Protein AF-A0A1Q5SX63-F1 (afdb_monomer)

Sequence (199 aa):
MAGPVAKELDSDSLHEYCLQEFQSEQIATLLNTVSQSLVGIESKDISALSFLHSCKSGTGFQAVISDTKHGAQYLRVQQGTQTISKNIAKELKEGSLWLSTPFRSAFEKVVLESGKLEIPEPINALEYEWSKQEFFLGSPCPASPPRLMSAASGDALRKPFENVHFVGIETALEWKGYMEGAIRSGDRGTAEVIAALWY

Solvent-accessible surface area (backbone atoms only — not comparable to full-atom values): 11886 Å² total; per-residue (Å²): 116,80,55,97,58,41,60,63,37,15,62,32,22,34,29,56,47,28,44,70,77,65,69,28,70,67,58,26,52,51,49,24,54,49,31,36,73,69,40,57,41,54,21,72,64,28,7,30,36,44,52,53,48,46,24,52,24,37,77,24,63,69,28,58,75,22,57,47,93,85,18,70,57,44,75,76,59,92,86,42,71,68,49,56,63,56,51,54,60,69,72,48,61,87,88,73,75,81,74,96,72,68,93,70,86,84,90,84,92,92,90,90,87,92,90,80,78,100,62,89,81,70,98,72,86,87,85,80,71,46,65,77,34,92,88,54,74,39,56,69,37,95,77,40,42,50,44,50,69,66,71,42,63,74,54,62,73,49,58,60,57,87,96,45,70,54,61,37,24,83,45,22,80,49,30,41,57,36,72,67,2,31,53,54,14,42,58,49,39,52,52,52,52,56,57,62,75,75,111

Foldseek 3Di:
DDDPCLQVQQQAFQLVCCCVVVVDPVSSVVVQVVCCVQPVDGSRFFRSSQVQQLQVLQVHDDQDPDCDVSRPVVDADPVHPVVVVVVVVVVDDPPPDDPPPDPDDDDDDDDDDDDDDDDPDDPDDDDDDQCPDPPRVDDQADGDGGPPCVVDDVCNQADADVLRGDADLCNFSHNRSDPVSRVRRVVVSVVVNVVVVVD

Nearest PDB structures (foldseek):
  8p84-assembly1_A  TM=8.438E-01  e=1.770E-05  Thermoanaerobacterales bacterium
  6lqc-assembly1_A  TM=7.627E-01  e=5.716E-05  Erythrobacteraceae bacterium
  2c76-assembly1_B  TM=7.017E-01  e=1.845E-04  Homo sapiens
  2bxr-assembly2_B  TM=6.871E-01  e=1.413E-03  Homo sapiens
  2z5y-assembly1_A  TM=6.981E-01  e=5.489E-03  Homo sapiens

InterPro domains:
  IPR002937 Amine oxidase [PF01593] (118-194)
  IPR036188 FAD/NAD(P)-binding domain superfamily [G3DSA:3.50.50.60] (78-105)
  IPR036188 FAD/NAD(P)-binding domain superfamily [G3DSA:3.50.50.60] (142-188)
  IPR036188 FAD/NAD(P)-binding domain superfamily [SSF51905] (3-196)
  IPR050703 Flavin Monoamine Oxidase [PTHR43563] (118-197)

Mean predicted aligned error: 8.11 Å

Secondary structure (DSSP, 8-state):
---TTHHHHHHSBHHHHHHHHH--HHHHHHHHHHHHHHHSS-TTTSBHHHHHHHHHHTTSHHHHT--STTSTTS---TT-THHHHHHHHHHSPTTS---S--S----------------PPPS------GGG-TTTSSSS---PPTTHHHHS-TTTTT--BTTB---SGGG-SSSTTSHHHHHHHHHHHHHHHHHHTT-

Radius of gyration: 20.13 Å; Cα contacts (8 Å, |Δi|>4): 230; chains: 1; bounding box: 44×53×50 Å

Organism: NCBI:txid1316194

Structure (mmCIF, N/CA/C/O backbone):
data_AF-A0A1Q5SX63-F1
#
_entry.id   AF-A0A1Q5SX63-F1
#
loop_
_atom_site.group_PDB
_atom_site.id
_atom_site.type_symbol
_atom_site.label_atom_id
_atom_site.label_alt_id
_atom_site.label_comp_id
_atom_site.label_asym_id
_atom_site.label_entity_id
_atom_site.label_seq_id
_atom_site.pdbx_PDB_ins_code
_atom_site.Cartn_x
_atom_site.Cartn_y
_atom_site.Cartn_z
_atom_site.occupancy
_atom_site.B_iso_or_equiv
_atom_site.auth_seq_id
_atom_site.auth_comp_id
_atom_site.auth_asym_id
_atom_site.auth_atom_id
_atom_site.pdbx_PDB_model_num
ATOM 1 N N . MET A 1 1 ? -2.302 -15.091 -5.668 1.00 59.66 1 MET A N 1
ATOM 2 C CA . MET A 1 1 ? -0.858 -15.037 -5.986 1.00 59.66 1 MET A CA 1
ATOM 3 C C . MET A 1 1 ? -0.399 -16.385 -6.561 1.00 59.66 1 MET A C 1
ATOM 5 O O . MET A 1 1 ? 0.532 -16.978 -6.050 1.00 59.66 1 MET A O 1
ATOM 9 N N . ALA A 1 2 ? -1.084 -16.912 -7.587 1.00 65.50 2 ALA A N 1
ATOM 10 C CA . ALA A 1 2 ? -0.885 -18.293 -8.066 1.00 65.50 2 ALA A CA 1
ATOM 11 C C . ALA A 1 2 ? -1.064 -18.417 -9.594 1.00 65.50 2 ALA A C 1
ATOM 13 O O . ALA A 1 2 ? -1.639 -19.379 -10.091 1.00 65.50 2 ALA A O 1
ATOM 14 N N . GLY A 1 3 ? -0.647 -17.388 -10.339 1.00 74.00 3 GLY A N 1
ATOM 15 C CA . GLY A 1 3 ? -0.644 -17.442 -11.803 1.00 74.00 3 GLY A CA 1
ATOM 16 C C . GLY A 1 3 ? 0.490 -18.334 -12.328 1.00 74.00 3 GLY A C 1
ATOM 17 O O . GLY A 1 3 ? 1.477 -18.519 -11.614 1.00 74.00 3 GLY A O 1
ATOM 18 N N . PRO A 1 4 ? 0.389 -18.846 -13.566 1.00 81.06 4 PRO A N 1
ATOM 19 C CA . PRO A 1 4 ? 1.367 -19.781 -14.134 1.00 81.06 4 PRO A CA 1
ATOM 20 C C . PRO A 1 4 ? 2.799 -19.221 -14.172 1.00 81.06 4 PRO A C 1
ATOM 22 O O . PRO A 1 4 ? 3.745 -19.971 -13.975 1.00 81.06 4 PRO A O 1
ATOM 25 N N . VAL A 1 5 ? 2.946 -17.901 -14.325 1.00 89.25 5 VAL A N 1
ATOM 26 C CA . VAL A 1 5 ? 4.238 -17.188 -14.380 1.00 89.25 5 VAL A CA 1
ATOM 27 C C . VAL A 1 5 ? 4.594 -16.465 -13.073 1.00 89.25 5 VAL A C 1
ATOM 29 O O . VAL A 1 5 ? 5.544 -15.696 -13.015 1.00 89.25 5 VAL A O 1
ATOM 32 N N . ALA A 1 6 ? 3.832 -16.669 -11.991 1.00 90.12 6 ALA A N 1
ATOM 33 C CA . ALA A 1 6 ? 4.014 -15.883 -10.768 1.00 90.12 6 ALA A CA 1
ATOM 34 C C . ALA A 1 6 ? 5.387 -16.102 -10.113 1.00 90.12 6 ALA A C 1
ATOM 36 O O . ALA A 1 6 ? 5.961 -15.156 -9.595 1.00 90.12 6 ALA A O 1
ATOM 37 N N . LYS A 1 7 ? 5.924 -17.328 -10.142 1.00 91.69 7 LYS A N 1
ATOM 38 C CA . LYS A 1 7 ? 7.244 -17.621 -9.557 1.00 91.69 7 LYS A CA 1
ATOM 39 C C . LYS A 1 7 ? 8.390 -16.958 -10.317 1.00 91.69 7 LYS A C 1
ATOM 41 O O . LYS A 1 7 ? 9.351 -16.545 -9.689 1.00 91.69 7 LYS A O 1
ATOM 46 N N . GLU A 1 8 ? 8.267 -16.877 -11.635 1.00 92.38 8 GLU A N 1
ATOM 47 C CA . GLU A 1 8 ? 9.237 -16.228 -12.518 1.00 92.38 8 GLU A CA 1
ATOM 48 C C . GLU A 1 8 ? 9.205 -14.710 -12.323 1.00 92.38 8 GLU A C 1
ATOM 50 O O . GLU A 1 8 ? 10.213 -14.099 -12.008 1.00 92.38 8 GLU A O 1
ATOM 55 N N . LEU A 1 9 ? 8.018 -14.101 -12.350 1.00 94.75 9 LEU A N 1
ATOM 56 C CA . LEU A 1 9 ? 7.891 -12.667 -12.073 1.00 94.75 9 LEU A CA 1
ATOM 57 C C . LEU A 1 9 ? 8.337 -12.287 -10.654 1.00 94.75 9 LEU A C 1
ATOM 59 O O . LEU A 1 9 ? 8.692 -11.140 -10.409 1.00 94.75 9 LEU A O 1
ATOM 63 N N . ASP A 1 10 ? 8.261 -13.210 -9.695 1.00 96.25 10 ASP A N 1
ATOM 64 C CA . ASP A 1 10 ? 8.720 -12.953 -8.333 1.00 96.25 10 ASP A CA 1
ATOM 65 C C . ASP A 1 10 ? 10.218 -13.200 -8.154 1.00 96.25 10 ASP A C 1
ATOM 67 O O . ASP A 1 10 ? 10.780 -12.713 -7.178 1.00 96.25 10 ASP A O 1
ATOM 71 N N . SER A 1 11 ? 10.877 -13.959 -9.037 1.00 95.75 11 SER A N 1
ATOM 72 C CA . SER A 1 11 ? 12.311 -14.233 -8.893 1.00 95.75 11 SER A CA 1
ATOM 73 C C . SER A 1 11 ? 13.173 -13.012 -9.162 1.00 95.75 11 SER A C 1
ATOM 75 O O . SER A 1 11 ? 14.244 -12.902 -8.557 1.00 95.75 11 SER A O 1
ATOM 77 N N . ASP A 1 12 ? 12.673 -12.127 -10.018 1.00 96.50 12 ASP A N 1
ATOM 78 C CA . ASP A 1 12 ? 13.400 -10.999 -10.570 1.00 96.50 12 ASP A CA 1
ATOM 79 C C . ASP A 1 12 ? 12.925 -9.691 -9.938 1.00 96.50 12 ASP A C 1
ATOM 81 O O . ASP A 1 12 ? 11.749 -9.505 -9.587 1.00 96.50 12 ASP A O 1
ATOM 85 N N . SER A 1 13 ? 13.857 -8.754 -9.801 1.00 98.12 13 SER A N 1
ATOM 86 C CA . SER A 1 13 ? 13.500 -7.373 -9.501 1.00 98.12 13 SER A CA 1
ATOM 87 C C . SER A 1 13 ? 12.730 -6.744 -10.666 1.00 98.12 13 SER A C 1
ATOM 89 O O . SER A 1 13 ? 12.840 -7.165 -11.820 1.00 98.12 13 SER A O 1
ATOM 91 N N . LEU A 1 14 ? 11.968 -5.683 -10.391 1.00 97.69 14 LEU A N 1
ATOM 92 C CA . LEU A 1 14 ? 11.309 -4.904 -11.441 1.00 97.69 14 LEU A CA 1
ATOM 93 C C . LEU A 1 14 ? 12.331 -4.372 -12.455 1.00 97.69 14 LEU A C 1
ATOM 95 O O . LEU A 1 14 ? 12.040 -4.337 -13.648 1.00 97.69 14 LEU A O 1
ATOM 99 N N . HIS A 1 15 ? 13.523 -3.986 -11.994 1.00 97.75 15 HIS A N 1
ATOM 100 C CA . HIS A 1 15 ? 14.599 -3.506 -12.857 1.00 97.75 15 HIS A CA 1
ATOM 101 C C . HIS A 1 15 ? 15.083 -4.588 -13.834 1.00 97.75 15 HIS A C 1
ATOM 103 O O . HIS A 1 15 ? 15.096 -4.359 -15.042 1.00 97.75 15 HIS A O 1
ATOM 109 N N . GLU A 1 16 ? 15.420 -5.778 -13.329 1.00 97.62 16 GLU A N 1
ATOM 110 C CA . GLU A 1 16 ? 15.871 -6.909 -14.156 1.00 97.62 16 GLU A CA 1
ATOM 111 C C . GLU A 1 16 ? 14.794 -7.336 -15.151 1.00 97.62 16 GLU A C 1
ATOM 113 O O . GLU A 1 16 ? 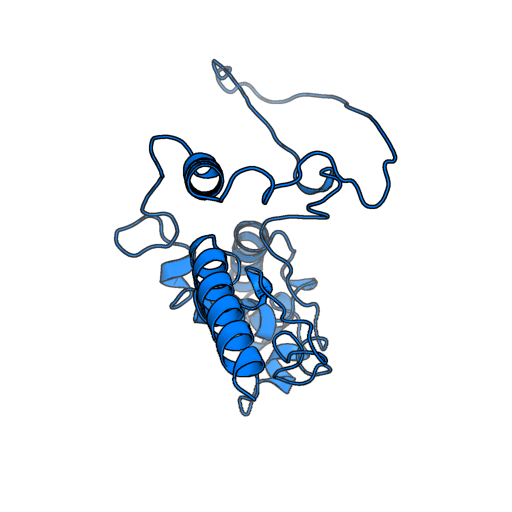15.089 -7.498 -16.334 1.00 97.62 16 GLU A O 1
ATOM 118 N N . TYR A 1 17 ? 13.539 -7.416 -14.700 1.00 96.69 17 TYR A N 1
ATOM 119 C CA . TYR A 1 17 ? 12.402 -7.701 -15.571 1.00 96.69 17 TYR A CA 1
ATOM 120 C C . TYR A 1 17 ? 12.321 -6.711 -16.741 1.00 96.69 17 TYR A C 1
ATOM 122 O O . TYR A 1 17 ? 12.118 -7.115 -17.884 1.00 96.69 17 TYR A O 1
ATOM 130 N N . CYS A 1 18 ? 12.538 -5.414 -16.493 1.00 97.12 18 CYS A N 1
ATOM 131 C CA . CYS A 1 18 ? 12.500 -4.413 -17.559 1.00 97.12 18 CYS A CA 1
ATOM 132 C C . CYS A 1 18 ? 13.598 -4.616 -18.606 1.00 97.12 18 CYS A C 1
ATOM 134 O O . CYS A 1 18 ? 13.348 -4.456 -19.803 1.00 97.12 18 CYS A O 1
ATOM 136 N N . LEU A 1 19 ? 14.810 -4.952 -18.163 1.00 97.44 19 LEU A N 1
ATOM 137 C CA . LEU A 1 19 ? 15.942 -5.183 -19.057 1.00 97.44 19 LEU A CA 1
ATOM 138 C C . LEU A 1 19 ? 15.780 -6.476 -19.861 1.00 97.44 19 LEU A C 1
ATOM 140 O O . LEU A 1 19 ? 16.159 -6.512 -21.029 1.00 97.44 19 LEU A O 1
ATOM 144 N N . GLN A 1 20 ? 15.203 -7.519 -19.267 1.00 95.50 20 GLN A N 1
ATOM 145 C CA . GLN A 1 20 ? 14.987 -8.794 -19.947 1.00 95.50 20 GLN A CA 1
ATOM 146 C C . GLN A 1 20 ? 13.834 -8.723 -20.955 1.00 95.50 20 GLN A C 1
ATOM 148 O O . GLN A 1 20 ? 14.010 -9.110 -22.109 1.00 95.50 20 GLN A O 1
ATOM 153 N N . GLU A 1 21 ? 12.681 -8.196 -20.536 1.00 95.44 21 GLU A N 1
ATOM 154 C CA . GLU A 1 21 ? 11.455 -8.208 -21.342 1.00 95.44 21 GLU A CA 1
ATOM 155 C C . GLU A 1 21 ? 11.452 -7.103 -22.403 1.00 95.44 21 GLU A C 1
ATOM 157 O O . GLU A 1 21 ? 11.108 -7.335 -23.560 1.00 95.44 21 GLU A O 1
ATOM 162 N N . PHE A 1 22 ? 11.853 -5.886 -22.025 1.00 95.56 22 PHE A N 1
ATOM 163 C CA . PHE A 1 22 ? 11.784 -4.731 -22.923 1.00 95.56 22 PHE A CA 1
ATOM 164 C C . PHE A 1 22 ? 13.125 -4.357 -23.550 1.00 95.56 22 PHE A C 1
ATOM 166 O O . PHE A 1 22 ? 13.147 -3.511 -24.445 1.00 95.56 22 PHE A O 1
ATOM 173 N N . GLN A 1 23 ? 14.234 -4.941 -23.077 1.00 96.56 23 GLN A N 1
ATOM 174 C CA . GLN A 1 23 ? 15.584 -4.677 -23.590 1.00 96.56 23 GLN A CA 1
ATOM 175 C C . GLN A 1 23 ? 15.917 -3.173 -23.636 1.00 96.56 23 GLN A C 1
ATOM 177 O O . GLN A 1 23 ? 16.574 -2.693 -24.561 1.00 96.56 23 GLN A O 1
ATOM 182 N N . SER A 1 24 ? 15.435 -2.405 -22.646 1.00 95.44 24 SER A N 1
ATOM 183 C CA . SER A 1 24 ? 15.533 -0.941 -22.629 1.00 95.44 24 SER A CA 1
ATOM 184 C C . SER A 1 24 ? 15.844 -0.377 -21.242 1.00 95.44 24 SER A C 1
ATOM 186 O O . SER A 1 24 ? 15.034 -0.438 -20.315 1.00 95.44 24 SER A O 1
ATOM 188 N N . GLU A 1 25 ? 16.990 0.297 -21.151 1.00 95.62 25 GLU A N 1
ATOM 189 C CA . GLU A 1 25 ? 17.412 1.080 -19.981 1.00 95.62 25 GLU A CA 1
ATOM 190 C C . GLU A 1 25 ? 16.479 2.266 -19.695 1.00 95.62 25 GLU A C 1
ATOM 192 O O . GLU A 1 25 ? 16.266 2.655 -18.545 1.00 95.62 25 GLU A O 1
ATOM 197 N N . GLN A 1 26 ? 15.881 2.848 -20.739 1.00 96.44 26 GLN A N 1
ATOM 198 C CA . GLN A 1 26 ? 14.935 3.954 -20.592 1.00 96.44 26 GLN A CA 1
ATOM 199 C C . GLN A 1 26 ? 13.660 3.492 -19.883 1.00 96.44 26 GLN A C 1
ATOM 201 O O . GLN A 1 26 ? 13.158 4.200 -19.010 1.00 96.44 26 GLN A O 1
ATOM 206 N N . ILE A 1 27 ? 13.160 2.297 -20.217 1.00 95.44 27 ILE A N 1
ATOM 207 C CA . ILE A 1 27 ? 11.994 1.711 -19.545 1.00 95.44 27 ILE A CA 1
ATOM 208 C C . ILE A 1 27 ? 12.333 1.361 -18.095 1.00 95.44 27 ILE A C 1
ATOM 210 O O . ILE A 1 27 ? 11.557 1.697 -17.201 1.00 95.44 27 ILE A O 1
ATOM 214 N N . ALA A 1 28 ? 13.506 0.771 -17.846 1.00 96.94 28 ALA A N 1
ATOM 215 C CA . ALA A 1 28 ? 13.962 0.473 -16.490 1.00 96.94 28 ALA A CA 1
ATOM 216 C C . ALA A 1 28 ? 14.084 1.748 -15.631 1.00 96.94 28 ALA A C 1
ATOM 218 O O . ALA A 1 28 ? 13.627 1.782 -14.488 1.00 96.94 28 ALA A O 1
ATOM 219 N N . THR A 1 29 ? 14.616 2.833 -16.203 1.00 96.44 29 THR A N 1
ATOM 220 C CA . THR A 1 29 ? 14.717 4.142 -15.538 1.00 96.44 29 THR A CA 1
ATOM 221 C C . THR A 1 29 ? 13.340 4.740 -15.251 1.00 96.44 29 THR A C 1
ATOM 223 O O . THR A 1 29 ? 13.085 5.199 -14.138 1.00 96.44 29 THR A O 1
ATOM 226 N N . LEU A 1 30 ? 12.427 4.701 -16.226 1.00 96.06 30 LEU A N 1
ATOM 227 C CA . LEU A 1 30 ? 11.062 5.200 -16.061 1.00 96.06 30 LEU A CA 1
ATOM 228 C C . LEU A 1 30 ? 10.325 4.444 -14.949 1.00 96.06 30 LEU A C 1
ATOM 230 O O . LEU A 1 30 ? 9.745 5.061 -14.055 1.00 96.06 30 LEU A O 1
ATOM 234 N N . LEU A 1 31 ? 10.365 3.110 -14.977 1.00 96.06 31 LEU A N 1
ATOM 235 C CA . LEU A 1 31 ? 9.704 2.291 -13.964 1.00 96.06 31 LEU A CA 1
ATOM 236 C C . LEU A 1 31 ? 10.378 2.389 -12.596 1.00 96.06 31 LEU A C 1
ATOM 238 O O . LEU A 1 31 ? 9.689 2.266 -11.586 1.00 96.06 31 LEU A O 1
ATOM 242 N N . ASN A 1 32 ? 11.670 2.716 -12.530 1.00 97.06 32 ASN A N 1
ATOM 243 C CA . ASN A 1 32 ? 12.313 3.084 -11.275 1.00 97.06 32 ASN A CA 1
ATOM 244 C C . ASN A 1 32 ? 11.688 4.338 -10.652 1.00 97.06 32 ASN A C 1
ATOM 246 O O . ASN A 1 32 ? 11.326 4.317 -9.477 1.00 97.06 32 ASN A O 1
ATOM 250 N N . THR A 1 33 ? 11.495 5.403 -11.437 1.00 94.75 33 THR A N 1
ATOM 251 C CA . THR A 1 33 ? 10.825 6.624 -10.961 1.00 94.75 33 THR A CA 1
ATOM 252 C C . THR A 1 33 ? 9.392 6.339 -10.518 1.00 94.75 33 THR A C 1
ATOM 254 O O . THR A 1 33 ? 8.968 6.793 -9.455 1.00 94.75 33 THR A O 1
ATOM 257 N N . VAL A 1 34 ? 8.651 5.547 -11.296 1.00 94.00 34 VAL A N 1
ATOM 258 C CA . VAL A 1 34 ? 7.275 5.177 -10.945 1.00 94.00 34 VAL A CA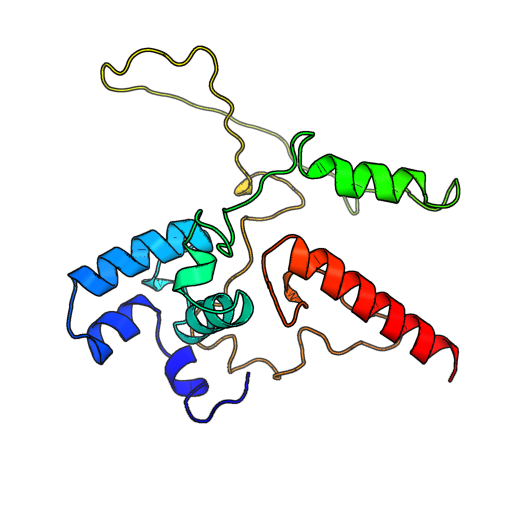 1
ATOM 259 C C . VAL A 1 34 ? 7.237 4.326 -9.672 1.00 94.00 34 VAL A C 1
ATOM 261 O O . VAL A 1 34 ? 6.396 4.571 -8.814 1.00 94.00 34 VAL A O 1
ATOM 264 N N . SER A 1 35 ? 8.159 3.377 -9.500 1.00 95.12 35 SER A N 1
ATOM 265 C CA . SER A 1 35 ? 8.265 2.560 -8.285 1.00 95.12 35 SER A CA 1
ATOM 266 C C . SER A 1 35 ? 8.539 3.417 -7.049 1.00 95.12 35 SER A C 1
ATOM 268 O O . SER A 1 35 ? 7.801 3.342 -6.067 1.00 95.12 35 SER A O 1
ATOM 270 N N . GLN A 1 36 ? 9.526 4.313 -7.112 1.00 92.75 36 GLN A N 1
ATOM 271 C CA . GLN A 1 36 ? 9.816 5.226 -6.003 1.00 92.75 36 GLN A CA 1
ATOM 272 C C . GLN A 1 36 ? 8.605 6.110 -5.672 1.00 92.75 36 GLN A C 1
ATOM 274 O O . GLN A 1 36 ? 8.288 6.304 -4.502 1.00 92.75 36 GLN A O 1
ATOM 279 N N . SER A 1 3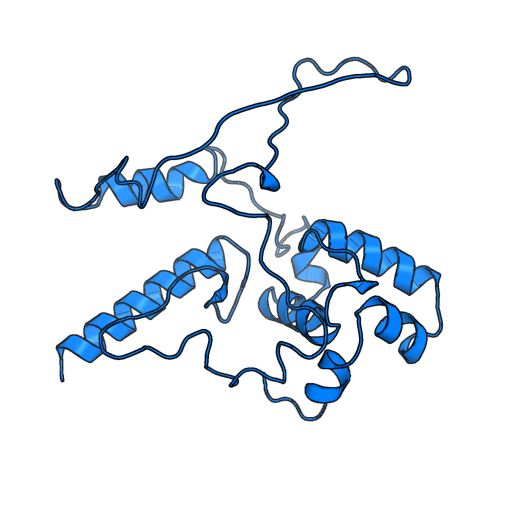7 ? 7.875 6.584 -6.687 1.00 89.38 37 SER A N 1
ATOM 280 C CA . SER A 1 37 ? 6.685 7.412 -6.479 1.00 89.38 37 SER A CA 1
ATOM 281 C C . SER A 1 37 ? 5.477 6.643 -5.931 1.00 89.38 37 SER A C 1
ATOM 283 O O . SER A 1 37 ? 4.722 7.208 -5.144 1.00 89.38 37 SER A O 1
ATOM 285 N N . LEU A 1 38 ? 5.238 5.407 -6.377 1.00 90.25 38 LEU A N 1
ATOM 286 C CA . LEU A 1 38 ? 4.040 4.640 -6.012 1.00 90.25 38 LEU A CA 1
ATOM 287 C C . LEU A 1 38 ? 4.207 3.859 -4.711 1.00 90.25 38 LEU A C 1
ATOM 289 O O . LEU A 1 38 ? 3.249 3.729 -3.954 1.00 90.25 38 LEU A O 1
ATOM 293 N N . VAL A 1 39 ? 5.393 3.295 -4.478 1.00 90.12 39 VAL A N 1
ATOM 294 C CA . VAL A 1 39 ? 5.647 2.355 -3.375 1.00 90.12 39 VAL A CA 1
ATOM 295 C C . VAL A 1 39 ? 6.856 2.730 -2.523 1.00 90.12 39 VAL A C 1
ATOM 297 O O . VAL A 1 39 ? 7.117 2.057 -1.534 1.00 90.12 39 VAL A O 1
ATOM 300 N N . GLY A 1 40 ? 7.577 3.806 -2.854 1.00 90.56 40 GLY A N 1
ATOM 301 C CA . GLY A 1 40 ? 8.693 4.299 -2.038 1.00 90.56 40 GLY A CA 1
ATOM 302 C C . GLY A 1 40 ? 9.971 3.459 -2.124 1.00 90.56 40 GLY A C 1
ATOM 303 O O . GLY A 1 40 ? 10.864 3.639 -1.302 1.00 90.56 40 GLY A O 1
ATOM 304 N N . ILE A 1 41 ? 10.068 2.536 -3.089 1.00 93.12 41 ILE A N 1
ATOM 305 C CA . ILE A 1 41 ? 11.172 1.570 -3.211 1.00 93.12 41 ILE A CA 1
ATOM 306 C C . ILE A 1 41 ? 11.778 1.638 -4.616 1.00 93.12 41 ILE A C 1
ATOM 308 O O . ILE A 1 41 ? 11.064 1.826 -5.606 1.00 93.12 41 ILE A O 1
ATOM 312 N N . GLU A 1 42 ? 13.100 1.485 -4.713 1.00 96.25 42 GLU A N 1
ATOM 313 C CA . GLU A 1 42 ? 13.811 1.413 -5.991 1.00 96.25 42 GLU A CA 1
ATOM 314 C C . GLU A 1 42 ? 13.440 0.140 -6.767 1.00 96.25 42 GLU A C 1
ATOM 316 O O . GLU A 1 42 ? 13.248 -0.930 -6.196 1.00 96.25 42 GLU A O 1
ATOM 321 N N . SER A 1 43 ? 13.384 0.230 -8.097 1.00 97.19 43 SER A N 1
ATOM 322 C CA . SER A 1 43 ? 12.997 -0.898 -8.965 1.00 97.19 43 SER A CA 1
ATOM 323 C C . SER A 1 43 ? 13.879 -2.144 -8.815 1.00 97.19 43 SER A C 1
ATOM 325 O O . SER A 1 43 ? 13.418 -3.248 -9.086 1.00 97.19 43 SER A O 1
ATOM 327 N N . LYS A 1 44 ? 15.132 -1.989 -8.376 1.00 97.56 44 LYS A N 1
ATOM 328 C CA . LYS A 1 44 ? 16.059 -3.105 -8.125 1.00 97.56 44 LYS A CA 1
ATOM 329 C C . LYS A 1 44 ? 15.748 -3.873 -6.829 1.00 97.56 44 LYS A C 1
ATOM 331 O O . LYS A 1 44 ? 16.154 -5.020 -6.696 1.00 97.56 44 LYS A O 1
ATOM 336 N N . ASP A 1 45 ? 15.017 -3.254 -5.899 1.00 96.81 45 ASP A N 1
ATOM 337 C CA . ASP A 1 45 ? 14.752 -3.792 -4.556 1.00 96.81 45 ASP A CA 1
ATOM 338 C C . ASP A 1 45 ? 13.317 -4.330 -4.397 1.00 96.81 45 ASP A C 1
ATOM 340 O O . ASP A 1 45 ? 12.965 -4.897 -3.362 1.00 96.81 45 ASP A O 1
ATOM 344 N N . ILE A 1 46 ? 12.477 -4.188 -5.427 1.00 96.44 46 ILE A N 1
ATOM 345 C CA . ILE A 1 46 ? 11.102 -4.695 -5.464 1.00 96.44 46 ILE A CA 1
ATOM 346 C C . ILE A 1 46 ? 10.955 -5.815 -6.494 1.00 96.44 46 ILE A C 1
ATOM 348 O O . ILE A 1 46 ? 11.454 -5.716 -7.610 1.00 96.44 46 ILE A O 1
ATOM 352 N N . SER A 1 47 ? 10.213 -6.861 -6.131 1.00 97.19 47 SER A N 1
ATOM 353 C CA . SER A 1 47 ? 9.785 -7.936 -7.035 1.00 97.19 47 SER A CA 1
ATOM 354 C C . SER A 1 47 ? 8.934 -7.402 -8.197 1.00 97.19 47 SER A C 1
ATOM 356 O O . SER A 1 47 ? 7.997 -6.620 -7.975 1.00 97.19 47 SER A O 1
ATOM 358 N N . ALA A 1 48 ? 9.183 -7.867 -9.428 1.00 96.81 48 ALA A N 1
ATOM 359 C CA . ALA A 1 48 ? 8.334 -7.516 -10.570 1.00 96.81 48 ALA A CA 1
ATOM 360 C C . ALA A 1 48 ? 6.883 -7.987 -10.350 1.00 96.81 48 ALA A C 1
ATOM 362 O O . ALA A 1 48 ? 5.934 -7.239 -10.612 1.00 96.81 48 ALA A O 1
ATOM 363 N N . LEU A 1 49 ? 6.692 -9.175 -9.759 1.00 95.25 49 LEU A N 1
ATOM 364 C CA . LEU A 1 49 ? 5.373 -9.658 -9.348 1.00 95.25 49 LEU A CA 1
ATOM 365 C C . LEU A 1 49 ? 4.713 -8.709 -8.344 1.00 95.25 49 LEU A C 1
ATOM 367 O O . LEU A 1 49 ? 3.525 -8.415 -8.493 1.00 95.25 49 LEU A O 1
ATOM 371 N N . SER A 1 50 ? 5.450 -8.233 -7.336 1.00 94.12 50 SER A N 1
ATOM 372 C CA . SER A 1 50 ? 4.912 -7.308 -6.329 1.00 94.12 50 SER A CA 1
ATOM 373 C C . SER A 1 50 ? 4.405 -6.025 -6.979 1.00 94.12 50 SER A C 1
ATOM 375 O O . SER A 1 50 ? 3.275 -5.610 -6.719 1.00 94.12 50 SER A O 1
ATOM 377 N N . PHE A 1 51 ? 5.198 -5.430 -7.871 1.00 95.38 51 PHE A N 1
ATOM 378 C CA . PHE A 1 51 ? 4.818 -4.208 -8.578 1.00 95.38 51 PHE A CA 1
ATOM 379 C C . PHE A 1 51 ? 3.583 -4.407 -9.473 1.00 95.38 51 PHE A C 1
ATOM 381 O O . PHE A 1 51 ? 2.610 -3.648 -9.394 1.00 95.38 51 PHE A O 1
ATOM 388 N N . LEU A 1 52 ? 3.576 -5.469 -10.285 1.00 94.38 52 LEU A N 1
ATOM 389 C CA . LEU A 1 52 ? 2.455 -5.800 -11.171 1.00 94.38 52 LEU A CA 1
ATOM 390 C C . LEU A 1 52 ? 1.182 -6.128 -10.385 1.00 94.38 52 LEU A C 1
ATOM 392 O O . LEU A 1 52 ? 0.079 -5.754 -10.792 1.00 94.38 52 LEU A O 1
ATOM 396 N N . HIS A 1 53 ? 1.318 -6.803 -9.242 1.00 92.06 53 HIS A N 1
ATOM 397 C CA . HIS A 1 53 ? 0.197 -7.097 -8.361 1.00 92.06 53 HIS A CA 1
ATOM 398 C C . HIS A 1 53 ? -0.412 -5.819 -7.778 1.00 92.06 53 HIS A C 1
ATOM 400 O O . HIS A 1 53 ? -1.638 -5.684 -7.802 1.00 92.06 53 HIS A O 1
ATOM 406 N N . SER A 1 54 ? 0.415 -4.868 -7.334 1.00 91.19 54 SER A N 1
ATOM 407 C CA . SER A 1 54 ? -0.051 -3.557 -6.868 1.00 91.19 54 SER A CA 1
ATOM 408 C C . SER A 1 54 ? -0.828 -2.826 -7.963 1.00 91.19 54 SER A C 1
ATOM 410 O O . SER A 1 54 ? -1.979 -2.446 -7.739 1.00 91.19 54 SER A O 1
ATOM 412 N N . CYS A 1 55 ? -0.274 -2.750 -9.179 1.00 94.19 55 CYS A N 1
ATOM 413 C CA . CYS A 1 55 ? -0.946 -2.136 -10.327 1.00 94.19 55 CYS A CA 1
ATOM 414 C C . CYS A 1 55 ? -2.291 -2.805 -10.622 1.00 94.19 55 CYS A C 1
ATOM 416 O O . CYS A 1 55 ? -3.308 -2.129 -10.750 1.00 94.19 55 CYS A O 1
ATOM 418 N N . LYS A 1 56 ? -2.321 -4.142 -10.683 1.00 93.75 56 LYS A N 1
ATOM 419 C CA . LYS A 1 56 ? -3.552 -4.904 -10.922 1.00 93.75 56 LYS A CA 1
ATOM 420 C C . LYS A 1 56 ? -4.602 -4.647 -9.840 1.00 93.75 56 LYS A C 1
ATOM 422 O O . LYS A 1 56 ? -5.777 -4.515 -10.166 1.00 93.75 56 LYS A O 1
ATOM 427 N N . SER A 1 57 ? -4.193 -4.578 -8.573 1.00 92.06 57 SER A N 1
ATOM 428 C CA . SER A 1 57 ? -5.115 -4.333 -7.459 1.00 92.06 57 SER A CA 1
ATOM 429 C C . SER A 1 57 ? -5.751 -2.941 -7.527 1.00 92.06 57 SER A C 1
ATOM 431 O O . SER A 1 57 ? -6.915 -2.791 -7.172 1.00 92.06 57 SER A O 1
ATOM 433 N N . GLY A 1 58 ? -5.025 -1.945 -8.043 1.00 90.50 58 GLY A N 1
ATOM 434 C CA . GLY A 1 58 ? -5.523 -0.594 -8.305 1.00 90.50 58 GLY A CA 1
ATOM 435 C C . GLY A 1 58 ? -6.154 -0.428 -9.688 1.00 90.50 58 GLY A C 1
ATOM 436 O O . GLY A 1 58 ? -6.103 0.654 -10.260 1.00 90.50 58 GLY A O 1
ATOM 437 N N . THR A 1 59 ? -6.731 -1.496 -10.250 1.00 94.00 59 THR A N 1
ATOM 438 C CA . THR A 1 59 ? -7.430 -1.521 -11.555 1.00 94.00 59 THR A CA 1
ATOM 439 C C . THR A 1 59 ? -6.554 -1.297 -12.796 1.00 94.00 59 THR A C 1
ATOM 441 O O . THR A 1 59 ? -7.065 -1.146 -13.904 1.00 94.00 59 THR A O 1
ATOM 444 N N . GLY A 1 60 ? -5.231 -1.371 -12.646 1.00 94.50 60 GLY A N 1
ATOM 445 C CA . GLY A 1 60 ? -4.257 -1.338 -13.735 1.00 94.50 60 GLY A CA 1
ATOM 446 C C . GLY A 1 60 ? -3.249 -0.198 -13.609 1.00 94.50 60 GLY A C 1
ATOM 447 O O . GLY A 1 60 ? -3.471 0.784 -12.907 1.00 94.50 60 GLY A O 1
ATOM 448 N N . PHE A 1 61 ? -2.134 -0.324 -14.335 1.00 94.50 61 PHE A N 1
ATOM 449 C CA . PHE A 1 61 ? -1.022 0.633 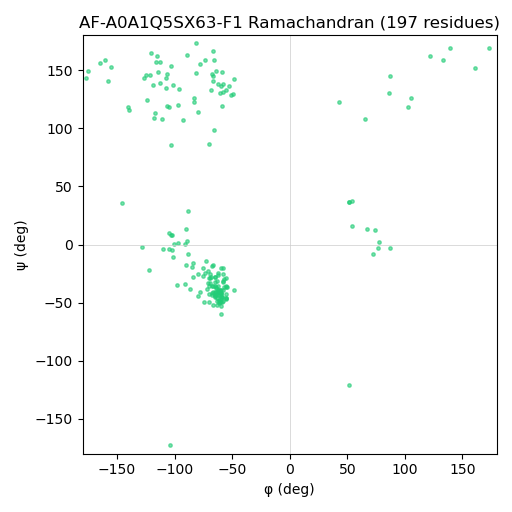-14.296 1.00 94.50 61 PHE A CA 1
ATOM 450 C C . PHE A 1 61 ? -1.464 2.072 -14.599 1.00 94.50 61 PHE A C 1
ATOM 452 O O . PHE A 1 61 ? -1.146 2.988 -13.853 1.00 94.50 61 PHE A O 1
ATOM 459 N N . GLN A 1 62 ? -2.261 2.266 -15.653 1.00 93.94 62 GLN A N 1
ATOM 460 C CA . GLN A 1 62 ? -2.745 3.592 -16.039 1.00 93.94 62 GLN A CA 1
ATOM 461 C C . GLN A 1 62 ? -3.621 4.234 -14.955 1.00 93.94 62 GLN A C 1
ATOM 463 O O . GLN A 1 62 ? -3.512 5.431 -14.715 1.00 93.94 62 GLN A O 1
ATOM 468 N N . ALA A 1 63 ? -4.474 3.451 -14.292 1.00 93.69 63 ALA A N 1
ATOM 469 C CA . ALA A 1 63 ? -5.351 3.965 -13.249 1.00 93.69 63 ALA A CA 1
ATOM 470 C C . ALA A 1 63 ? -4.556 4.407 -12.011 1.00 93.69 63 ALA A C 1
ATOM 472 O O . ALA A 1 63 ? -4.828 5.477 -11.464 1.00 93.69 63 ALA A O 1
ATOM 473 N N . VAL A 1 64 ? -3.541 3.632 -11.602 1.00 93.44 64 VAL A N 1
ATOM 474 C CA . VAL A 1 64 ? -2.742 3.945 -10.404 1.00 93.44 64 VAL A CA 1
ATOM 475 C C . VAL A 1 64 ? -1.826 5.160 -10.566 1.00 93.44 64 VAL A C 1
ATOM 477 O O . VAL A 1 64 ? -1.495 5.770 -9.553 1.00 93.44 64 VAL A O 1
ATOM 480 N N . ILE A 1 65 ? -1.457 5.543 -11.795 1.00 93.38 65 ILE A N 1
ATOM 481 C CA . ILE A 1 65 ? -0.611 6.724 -12.073 1.00 93.38 65 ILE A CA 1
ATOM 482 C C . ILE A 1 65 ? -1.385 7.967 -12.544 1.00 93.38 65 ILE A C 1
ATOM 484 O O . ILE A 1 65 ? -0.758 8.966 -12.893 1.00 93.38 65 ILE A O 1
ATOM 488 N N . SER A 1 66 ? -2.717 7.899 -12.654 1.00 94.19 66 SER A N 1
ATOM 489 C CA . SER A 1 66 ? -3.514 8.983 -13.238 1.00 94.19 66 SER A CA 1
ATOM 490 C C . SER A 1 66 ? -4.218 9.857 -12.197 1.00 94.19 66 SER A C 1
ATOM 492 O O . SER A 1 66 ? -4.877 9.376 -11.274 1.00 94.19 66 SER A O 1
ATOM 494 N N . ASP A 1 67 ? -4.179 11.167 -12.434 1.00 93.75 67 ASP A N 1
ATOM 495 C CA . ASP A 1 67 ? -4.970 12.198 -11.757 1.00 93.75 67 ASP A CA 1
ATOM 496 C C . ASP A 1 67 ? -6.234 12.606 -12.533 1.00 93.75 67 ASP A C 1
ATOM 498 O O . ASP A 1 67 ? -7.002 13.463 -12.095 1.00 93.75 67 ASP A O 1
ATOM 502 N N . THR A 1 68 ? -6.485 11.979 -13.681 1.00 94.50 68 THR A N 1
ATOM 503 C CA . THR A 1 68 ? -7.684 12.227 -14.485 1.00 94.50 68 THR A CA 1
ATOM 504 C C . THR A 1 68 ? -8.880 11.449 -13.946 1.00 94.50 68 THR A C 1
ATOM 506 O O . THR A 1 68 ? -8.755 10.628 -13.040 1.00 94.50 68 THR A O 1
ATOM 509 N N . LYS A 1 69 ? -10.073 11.684 -14.504 1.00 92.62 69 LYS A N 1
ATOM 510 C CA . LYS A 1 69 ? -11.294 10.971 -14.109 1.00 92.62 69 LYS A CA 1
ATOM 511 C C . LYS A 1 69 ? -11.064 9.450 -14.118 1.00 92.62 69 LYS A C 1
ATOM 513 O O . LYS A 1 69 ? -10.634 8.908 -15.129 1.00 92.62 69 LYS A O 1
ATOM 518 N N . HIS A 1 70 ? -11.419 8.787 -13.014 1.00 88.12 70 HIS A N 1
ATOM 519 C CA . HIS A 1 70 ? -11.193 7.352 -12.736 1.00 88.12 70 HIS A CA 1
ATOM 520 C C . HIS A 1 70 ? -9.760 6.962 -12.340 1.00 88.12 70 HIS A C 1
ATOM 522 O O . HIS A 1 70 ? -9.524 5.804 -12.004 1.00 88.12 70 HIS A O 1
ATOM 528 N N . GLY A 1 71 ? -8.830 7.911 -12.331 1.00 93.69 71 GLY A N 1
ATOM 529 C CA . GLY A 1 71 ? -7.489 7.728 -11.805 1.00 93.69 71 GLY A CA 1
ATOM 530 C C . GLY A 1 71 ? -7.438 7.789 -10.278 1.00 93.69 71 GLY A C 1
ATOM 531 O O . GLY A 1 71 ? -8.282 8.408 -9.621 1.00 93.69 71 GLY A O 1
ATOM 532 N N . ALA A 1 72 ? -6.423 7.150 -9.707 1.00 93.38 72 ALA A N 1
ATOM 533 C CA . ALA A 1 72 ? -6.235 7.049 -8.265 1.00 93.38 72 ALA A CA 1
ATOM 534 C C . ALA A 1 72 ? -5.923 8.400 -7.588 1.00 93.38 72 ALA A C 1
ATOM 536 O O . ALA A 1 72 ? -6.103 8.529 -6.377 1.00 93.38 72 ALA A O 1
ATOM 537 N N . GLN A 1 73 ? -5.499 9.416 -8.351 1.00 93.44 73 GLN A N 1
ATOM 538 C CA . GLN A 1 73 ? -5.222 10.769 -7.850 1.00 93.44 73 GLN A CA 1
ATOM 539 C C . GLN A 1 73 ? -6.331 11.788 -8.181 1.00 93.44 73 GLN A C 1
ATOM 541 O O . GLN A 1 73 ? -6.155 12.981 -7.936 1.00 93.44 73 GLN A O 1
ATOM 546 N N . TYR A 1 74 ? -7.474 11.338 -8.718 1.00 95.50 74 TYR A N 1
ATOM 547 C CA . TYR A 1 74 ? -8.518 12.220 -9.254 1.00 95.50 74 TYR A CA 1
ATOM 548 C C . TYR A 1 74 ? -9.189 13.119 -8.212 1.00 95.50 74 TYR A C 1
ATOM 550 O O . TYR A 1 74 ? -9.439 14.300 -8.457 1.00 95.50 74 TYR A O 1
ATOM 558 N N . LEU A 1 75 ? -9.526 12.554 -7.051 1.00 94.50 75 LEU A N 1
ATOM 559 C CA . LEU A 1 75 ? -10.318 13.237 -6.032 1.00 94.50 75 LEU A CA 1
ATOM 560 C C . LEU A 1 75 ? -9.511 13.468 -4.762 1.00 94.50 75 LEU A C 1
ATOM 562 O O . LEU A 1 75 ? -8.669 12.666 -4.364 1.00 94.50 75 LEU A O 1
ATOM 566 N N . ARG A 1 76 ? -9.834 14.572 -4.089 1.00 93.31 76 ARG A N 1
ATOM 567 C CA . ARG A 1 76 ? -9.315 14.915 -2.767 1.00 93.31 76 ARG A CA 1
ATOM 568 C C . ARG A 1 76 ? -10.477 15.162 -1.819 1.00 93.31 76 ARG A C 1
ATOM 570 O O . ARG A 1 76 ? -11.506 15.707 -2.214 1.00 93.31 76 ARG A O 1
ATOM 577 N N . VAL A 1 77 ? -10.291 14.803 -0.554 1.00 93.25 77 VAL A N 1
ATOM 578 C CA . VAL A 1 77 ? -11.236 15.150 0.511 1.00 93.25 77 VAL A CA 1
ATOM 579 C C . VAL A 1 77 ? -10.980 16.596 0.910 1.00 93.25 77 VAL A C 1
ATOM 581 O O . VAL A 1 77 ? -9.917 16.906 1.446 1.00 93.25 77 VAL A O 1
ATOM 584 N N . GLN A 1 78 ? -11.945 17.480 0.655 1.00 93.25 78 GLN A N 1
ATOM 585 C CA . GLN A 1 78 ? -11.800 18.922 0.886 1.00 93.25 78 GLN A CA 1
ATOM 586 C C . GLN A 1 78 ? -11.407 19.251 2.336 1.00 93.25 78 GLN A C 1
ATOM 588 O O . GLN A 1 78 ? -10.629 20.169 2.572 1.00 93.25 78 GLN A O 1
ATOM 593 N N . GLN A 1 79 ? -11.910 18.489 3.308 1.00 94.69 79 GLN A N 1
ATOM 594 C CA . GLN A 1 79 ? -11.647 18.696 4.734 1.00 94.69 79 GLN A CA 1
ATOM 595 C C . GLN A 1 79 ? -10.400 17.942 5.244 1.00 94.69 79 GLN A C 1
ATOM 597 O O . GLN A 1 79 ? -10.097 17.991 6.437 1.00 94.69 79 GLN A O 1
ATOM 602 N N . GLY A 1 80 ? -9.675 17.250 4.360 1.00 91.94 80 GLY A N 1
ATOM 603 C CA . GLY A 1 80 ? -8.566 16.360 4.703 1.00 91.94 80 GLY A CA 1
ATOM 604 C C . GLY A 1 80 ? -9.020 14.933 5.015 1.00 91.94 80 GLY A C 1
ATOM 605 O O . GLY A 1 80 ? -10.091 14.700 5.576 1.00 91.94 80 GLY A O 1
ATOM 606 N N . THR A 1 81 ? -8.197 13.953 4.649 1.00 92.38 81 THR A N 1
ATOM 607 C CA . THR A 1 81 ? -8.519 12.517 4.736 1.00 92.38 81 THR A CA 1
ATOM 608 C C . THR A 1 81 ? -8.702 12.023 6.172 1.00 92.38 81 THR A C 1
ATOM 610 O O . THR A 1 81 ? -9.521 11.141 6.420 1.00 92.38 81 THR A O 1
ATOM 613 N N . GLN A 1 82 ? -8.045 12.659 7.146 1.00 90.06 82 GLN A N 1
ATOM 614 C CA . GLN A 1 82 ? -8.191 12.366 8.575 1.00 90.06 82 GLN A CA 1
ATOM 615 C C . GLN A 1 82 ? -9.622 12.553 9.097 1.00 90.06 82 GLN A C 1
ATOM 617 O O . GLN A 1 82 ? -9.968 12.036 10.160 1.00 90.06 82 GLN A O 1
ATOM 622 N N . THR A 1 83 ? -10.457 13.317 8.387 1.00 93.00 83 THR A N 1
ATOM 623 C CA . THR A 1 83 ? -11.859 13.509 8.774 1.00 93.00 83 THR A CA 1
ATOM 624 C C . THR A 1 83 ? -12.672 12.226 8.697 1.00 93.00 83 THR A C 1
ATOM 626 O O . THR A 1 83 ? -13.586 12.073 9.502 1.00 93.00 83 THR A O 1
ATOM 629 N N . ILE A 1 84 ? -12.297 11.281 7.829 1.00 92.00 84 ILE A N 1
ATOM 630 C CA . ILE A 1 84 ? -12.943 9.967 7.727 1.00 92.00 84 ILE A CA 1
ATOM 631 C C . ILE A 1 84 ? -12.820 9.234 9.068 1.00 92.00 84 ILE A C 1
ATOM 633 O O . ILE A 1 84 ? -13.825 8.988 9.732 1.00 92.00 84 ILE A O 1
ATOM 637 N N . SER A 1 85 ? -11.591 8.990 9.537 1.00 88.44 85 SER A N 1
ATOM 638 C CA . SER A 1 85 ? -11.347 8.296 10.809 1.00 88.44 85 SER A CA 1
ATOM 639 C C . SER A 1 85 ? -11.929 9.050 12.006 1.00 88.44 85 SER A C 1
ATOM 641 O O . SER A 1 85 ? -12.492 8.437 12.910 1.00 88.44 85 SER A O 1
ATOM 643 N N . LYS A 1 86 ? -11.841 10.388 12.011 1.00 88.38 86 LYS A N 1
ATOM 644 C CA . LYS A 1 86 ? -12.415 11.219 13.083 1.00 88.38 86 LYS A CA 1
ATOM 645 C C . LYS A 1 86 ? -13.937 11.137 13.145 1.00 88.38 86 LYS A C 1
ATOM 647 O O . LYS A 1 86 ? -14.485 11.233 14.236 1.00 88.38 86 LYS A O 1
ATOM 652 N N . ASN A 1 87 ? -14.618 11.019 12.009 1.00 93.44 87 ASN A N 1
ATOM 653 C CA . ASN A 1 87 ? -16.073 10.916 11.987 1.00 93.44 87 ASN A CA 1
ATOM 654 C C . ASN A 1 87 ? -16.535 9.506 12.362 1.00 93.44 87 ASN A C 1
ATOM 656 O O . ASN A 1 87 ? -17.420 9.401 13.201 1.00 93.44 87 ASN A O 1
ATOM 660 N N . ILE A 1 88 ? -15.856 8.455 11.885 1.00 89.88 88 ILE A N 1
ATOM 661 C CA . ILE A 1 88 ? -16.100 7.075 12.347 1.00 89.88 88 ILE A CA 1
ATOM 662 C C . ILE A 1 88 ? -15.950 6.994 13.871 1.00 89.88 88 ILE A C 1
ATOM 664 O O . ILE A 1 88 ? -16.827 6.482 14.557 1.00 89.88 88 ILE A O 1
ATOM 668 N N . ALA A 1 89 ? -14.886 7.579 14.429 1.00 83.69 89 ALA A N 1
ATOM 669 C CA . ALA A 1 89 ? -14.661 7.603 15.873 1.00 83.69 89 ALA A CA 1
ATOM 670 C C . ALA A 1 89 ? -15.802 8.259 16.674 1.00 83.69 89 ALA A C 1
ATOM 672 O O . ALA A 1 89 ? -16.050 7.851 17.804 1.00 83.69 89 ALA A O 1
ATOM 673 N N . LYS A 1 90 ? -16.500 9.258 16.111 1.00 90.12 90 LYS A N 1
ATOM 674 C CA . LYS A 1 90 ? -17.655 9.904 16.764 1.00 90.12 90 LYS A CA 1
ATOM 675 C C . LYS A 1 90 ? -18.906 9.028 16.763 1.00 90.12 90 LYS A C 1
ATOM 677 O O . LYS A 1 90 ? -19.776 9.239 17.600 1.00 90.12 90 LYS A O 1
ATOM 682 N N . GLU A 1 91 ? -19.013 8.100 15.818 1.00 93.44 91 GLU A N 1
ATOM 683 C CA . GLU A 1 91 ? -20.138 7.163 15.716 1.00 93.44 91 GLU A CA 1
ATOM 684 C C . GLU A 1 91 ? -19.954 5.931 16.614 1.00 93.44 91 GLU A C 1
ATOM 686 O O . GLU A 1 91 ? -20.915 5.218 16.904 1.00 93.44 91 GLU A O 1
ATOM 691 N N . LEU A 1 92 ? -18.729 5.683 17.089 1.00 83.75 92 LEU A N 1
ATOM 692 C CA . LEU A 1 92 ? -18.440 4.604 18.024 1.00 83.75 92 LEU A CA 1
ATOM 693 C C . LEU A 1 92 ? -19.076 4.863 19.396 1.00 83.75 92 LEU A C 1
ATOM 695 O O . LEU A 1 92 ? -19.143 5.991 19.885 1.00 83.75 92 LEU A O 1
ATOM 699 N N . LYS A 1 93 ? -19.492 3.781 20.065 1.00 88.00 93 LYS A N 1
ATOM 700 C CA . LYS A 1 93 ? -20.008 3.844 21.437 1.00 88.00 93 LYS A CA 1
ATOM 701 C C . LYS A 1 93 ? -18.955 4.457 22.364 1.00 88.00 93 LYS A C 1
ATOM 703 O O . LYS A 1 93 ? -17.781 4.088 22.303 1.00 88.00 93 LYS A O 1
ATOM 708 N N . GLU A 1 94 ? -19.376 5.334 23.269 1.00 83.31 94 GLU A N 1
ATOM 709 C CA . GLU A 1 94 ? -18.483 5.903 24.280 1.00 83.31 94 GLU A CA 1
ATOM 710 C C . GLU A 1 94 ? -17.730 4.800 25.053 1.00 83.31 94 GLU A C 1
ATOM 712 O O . GLU A 1 94 ? -18.297 3.759 25.397 1.00 83.31 94 GLU A O 1
ATOM 717 N N . GLY A 1 95 ? -16.425 5.001 25.267 1.00 72.06 95 GLY A N 1
ATOM 718 C CA . GLY A 1 95 ? -15.541 4.025 25.914 1.00 72.06 95 GLY A CA 1
ATOM 719 C C . GLY A 1 95 ? -15.088 2.853 25.032 1.00 72.06 95 GLY A C 1
ATOM 720 O O . GLY A 1 95 ? -14.373 1.980 25.519 1.00 72.06 95 GLY A O 1
ATOM 721 N N . SER A 1 96 ? -15.466 2.804 23.748 1.00 76.56 96 SER A N 1
ATOM 722 C CA . SER A 1 96 ? -14.977 1.767 22.819 1.00 76.56 96 SER A CA 1
ATOM 723 C C . SER A 1 96 ? -13.690 2.144 22.075 1.00 76.56 96 SER A C 1
ATOM 725 O O . SER A 1 96 ? -12.997 1.255 21.586 1.00 76.56 96 SER A O 1
ATOM 727 N N . LEU A 1 97 ? -13.328 3.433 22.033 1.00 70.81 97 LEU A N 1
ATOM 728 C CA . LEU A 1 97 ? -12.075 3.920 21.451 1.00 70.81 97 LEU A CA 1
ATOM 729 C C . LEU A 1 97 ? -11.102 4.358 22.550 1.00 70.81 97 LEU A C 1
ATOM 731 O O . LEU A 1 97 ? -11.377 5.294 23.298 1.00 70.81 97 LEU A O 1
ATOM 735 N N . TRP A 1 98 ? -9.944 3.705 22.603 1.00 65.00 98 TRP A N 1
ATOM 736 C CA . TRP A 1 98 ? -8.895 3.962 23.585 1.00 65.00 98 TRP A CA 1
ATOM 737 C C . TRP A 1 98 ? -7.702 4.594 22.865 1.00 65.00 98 TRP A C 1
ATOM 739 O O . TRP A 1 98 ? -7.024 3.943 22.073 1.00 65.00 98 TRP A O 1
ATOM 749 N N . LEU A 1 99 ? -7.477 5.889 23.092 1.00 67.69 99 LEU A N 1
ATOM 750 C CA . LEU A 1 99 ? -6.338 6.626 22.536 1.00 67.69 99 LEU A CA 1
ATOM 751 C C . LEU A 1 99 ? -5.136 6.533 23.477 1.00 67.69 99 LEU A C 1
ATOM 753 O O . LEU A 1 99 ? -5.290 6.197 24.650 1.00 67.69 99 LEU A O 1
ATOM 757 N N . SER A 1 100 ? -3.939 6.850 22.978 1.00 60.88 100 SER A N 1
ATOM 758 C CA . SER A 1 100 ? -2.723 6.925 23.803 1.00 60.88 100 SER A CA 1
ATOM 759 C C . SER A 1 100 ? -2.489 5.668 24.649 1.00 60.88 100 SER A C 1
ATOM 761 O O . SER A 1 100 ? -2.056 5.769 25.792 1.00 60.88 100 SER A O 1
ATOM 763 N N . THR A 1 101 ? -2.811 4.494 24.094 1.00 51.19 101 THR A N 1
ATOM 764 C CA . THR A 1 101 ? -2.486 3.175 24.651 1.00 51.19 101 THR A CA 1
ATOM 765 C C . THR A 1 101 ? -1.305 2.632 23.849 1.00 51.19 101 THR A C 1
ATOM 767 O O . THR A 1 101 ? -1.513 1.963 22.837 1.00 51.19 101 THR A O 1
ATOM 770 N N . PRO A 1 102 ? -0.053 2.969 24.201 1.00 51.88 102 PRO A N 1
ATOM 771 C CA . PRO A 1 102 ? 1.095 2.547 23.428 1.00 51.88 102 PRO A CA 1
ATOM 772 C C . PRO A 1 102 ? 1.449 1.133 23.875 1.00 51.88 102 PRO A C 1
ATOM 774 O O . PRO A 1 102 ? 1.718 0.890 25.056 1.00 51.88 102 PRO A O 1
ATOM 777 N N . PHE A 1 103 ? 1.547 0.198 22.936 1.00 41.81 103 PHE A N 1
ATOM 778 C CA . PHE A 1 103 ? 2.449 -0.925 23.141 1.00 41.81 103 PHE A CA 1
ATOM 779 C C . PHE A 1 103 ? 3.881 -0.369 23.041 1.00 41.81 103 PHE A C 1
ATOM 781 O O . PHE A 1 103 ? 4.473 -0.352 21.973 1.00 41.81 103 PHE A O 1
ATOM 788 N N . ARG A 1 104 ? 4.381 0.126 24.184 1.00 35.34 104 ARG A N 1
ATOM 789 C CA . ARG A 1 104 ? 5.720 0.685 24.459 1.00 35.34 104 ARG A CA 1
ATOM 790 C C . ARG A 1 104 ? 6.103 1.980 23.743 1.00 35.34 104 ARG A C 1
ATOM 792 O O . ARG A 1 104 ? 6.516 1.984 22.598 1.00 35.34 104 ARG A O 1
ATOM 799 N N . SER A 1 105 ? 6.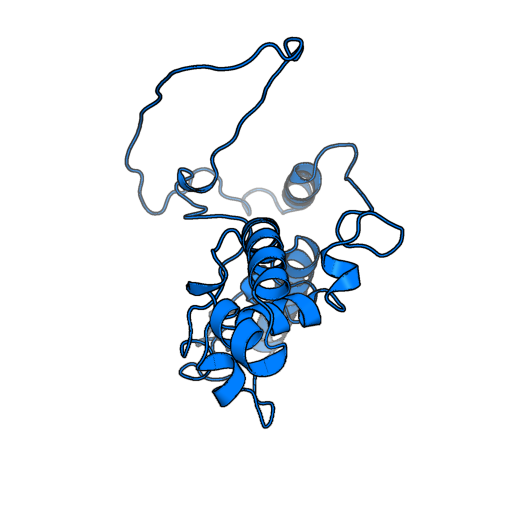126 3.036 24.553 1.00 38.69 105 SER A N 1
ATOM 800 C CA . SER A 1 105 ? 6.974 4.214 24.392 1.00 38.69 105 SER A CA 1
ATOM 801 C C . SER A 1 105 ? 8.435 3.829 24.146 1.00 38.69 105 SER A C 1
ATOM 803 O O . SER A 1 105 ? 8.977 3.107 24.993 1.00 38.69 105 SER A O 1
ATOM 805 N N . ALA A 1 106 ? 9.083 4.376 23.110 1.00 31.12 106 ALA A N 1
ATOM 806 C CA . ALA A 1 106 ? 10.390 5.021 23.261 1.00 31.12 106 ALA A CA 1
ATOM 807 C C . ALA A 1 106 ? 10.954 5.669 21.971 1.00 31.12 106 ALA A C 1
ATOM 809 O O . ALA A 1 106 ? 10.946 5.082 20.896 1.00 31.12 106 ALA A O 1
ATOM 810 N N . PHE A 1 107 ? 11.617 6.809 22.205 1.00 34.81 107 PHE A N 1
ATOM 811 C CA . PHE A 1 107 ? 12.760 7.385 21.477 1.00 34.81 107 PHE A CA 1
ATOM 812 C C . PHE A 1 107 ? 12.497 8.553 20.507 1.00 34.81 107 PHE A C 1
ATOM 814 O O . PHE A 1 107 ? 11.797 8.474 19.507 1.00 34.81 107 PHE A O 1
ATOM 821 N N . GLU A 1 108 ? 13.140 9.664 20.868 1.00 31.48 108 GLU A N 1
ATOM 822 C CA . GLU A 1 108 ? 13.077 11.018 20.322 1.00 31.48 108 GLU A CA 1
ATOM 823 C C . GLU A 1 108 ? 14.303 11.364 19.434 1.00 31.48 108 GLU A C 1
ATOM 825 O O . GLU A 1 108 ? 15.415 10.945 19.751 1.00 31.48 108 GLU A O 1
ATOM 830 N N . LYS A 1 109 ? 14.072 12.301 18.484 1.00 37.44 109 LYS A N 1
ATOM 831 C CA . LYS A 1 109 ? 14.933 13.411 17.955 1.00 37.44 109 LYS A CA 1
ATOM 832 C C . LYS A 1 109 ? 15.960 13.187 16.807 1.00 37.44 109 LYS A C 1
ATOM 834 O O . LYS A 1 109 ? 16.835 12.340 16.911 1.00 37.44 109 LYS A O 1
ATOM 839 N N . VAL A 1 110 ? 15.919 14.074 15.777 1.00 34.28 110 VAL A N 1
ATOM 840 C CA . VAL A 1 110 ? 16.908 15.145 15.374 1.00 34.28 110 VAL A CA 1
ATOM 841 C C . VAL A 1 110 ? 16.739 15.621 13.883 1.00 34.28 110 VAL A C 1
ATOM 843 O O . VAL A 1 110 ? 16.266 14.864 13.038 1.00 34.28 110 VAL A O 1
ATOM 846 N N . VAL A 1 111 ? 17.114 16.895 13.605 1.00 44.91 111 VAL A N 1
ATOM 847 C CA . VAL A 1 111 ? 17.058 17.767 12.381 1.00 44.91 111 VAL A CA 1
ATOM 848 C C . VAL A 1 111 ? 18.474 18.075 11.830 1.00 44.91 111 VAL A C 1
ATOM 850 O O . VAL A 1 111 ? 19.367 18.046 12.663 1.00 44.91 111 VAL A O 1
ATOM 853 N N . LEU A 1 112 ? 18.665 18.428 10.531 1.00 48.09 112 LEU A N 1
ATOM 854 C CA . LEU A 1 112 ? 19.721 19.300 9.895 1.00 48.09 112 LEU A CA 1
ATOM 855 C C . LEU A 1 112 ? 19.588 19.252 8.332 1.00 48.09 112 LEU A C 1
ATOM 857 O O . LEU A 1 112 ? 18.947 18.320 7.859 1.00 48.09 112 LEU A O 1
ATOM 861 N N . GLU A 1 113 ? 20.204 20.041 7.419 1.00 55.03 113 GLU A N 1
ATOM 862 C CA . GLU A 1 113 ? 20.699 21.439 7.238 1.00 55.03 113 GLU A CA 1
ATOM 863 C C . GLU A 1 113 ? 21.210 21.553 5.752 1.00 55.03 113 GLU A C 1
ATOM 865 O O . GLU A 1 113 ? 21.748 20.573 5.241 1.00 55.03 113 GLU A O 1
ATOM 870 N N . SER A 1 114 ? 21.133 22.728 5.088 1.00 52.16 114 SER A N 1
ATOM 871 C CA . SER A 1 114 ? 21.827 23.168 3.828 1.00 52.16 114 SER A CA 1
ATOM 872 C C . SER A 1 114 ? 21.053 23.244 2.480 1.00 52.16 114 SER A C 1
ATOM 874 O O . SER A 1 114 ? 20.411 22.299 2.033 1.00 52.16 114 SER A O 1
ATOM 876 N N . GLY A 1 115 ? 21.125 24.429 1.840 1.00 46.09 115 GLY A N 1
ATOM 877 C CA . GLY A 1 115 ? 20.231 24.913 0.771 1.00 46.09 115 GLY A CA 1
ATOM 878 C C . GLY A 1 115 ? 20.750 24.901 -0.678 1.00 46.09 115 GLY A C 1
ATOM 879 O O . GLY A 1 115 ? 21.819 24.370 -0.985 1.00 46.09 115 GLY A O 1
ATOM 880 N N . LYS A 1 116 ? 19.948 25.492 -1.584 1.00 46.38 116 LYS A N 1
ATOM 881 C CA . LYS A 1 116 ? 20.186 25.558 -3.040 1.00 46.38 116 LYS A CA 1
ATOM 882 C C . LYS A 1 116 ? 19.384 26.674 -3.739 1.00 46.38 116 LYS A C 1
ATOM 884 O O . LYS A 1 116 ? 18.340 27.058 -3.244 1.00 46.38 116 LYS A O 1
ATOM 889 N N . LEU A 1 117 ? 19.883 27.054 -4.926 1.00 45.56 117 LEU A N 1
ATOM 890 C CA . LEU A 1 117 ? 19.219 27.501 -6.173 1.00 45.56 117 LEU A CA 1
ATOM 891 C C . LEU A 1 117 ? 18.024 28.481 -6.085 1.00 45.56 117 LEU A C 1
ATOM 893 O O . LEU A 1 117 ? 16.984 28.143 -5.538 1.00 45.56 117 LEU A O 1
ATOM 897 N N . GLU A 1 118 ? 18.131 29.643 -6.745 1.00 48.53 118 GLU A N 1
ATOM 898 C CA . GLU A 1 118 ? 17.064 30.659 -6.784 1.00 48.53 118 GLU A CA 1
ATOM 899 C C . GLU A 1 118 ? 15.802 30.172 -7.518 1.00 48.53 118 GLU A C 1
ATOM 901 O O . GLU A 1 118 ? 15.684 30.205 -8.745 1.00 48.53 118 GLU A O 1
ATOM 906 N N . ILE A 1 119 ? 14.848 29.740 -6.699 1.00 43.59 119 ILE A N 1
ATOM 907 C CA . ILE A 1 119 ? 13.435 29.488 -6.968 1.00 43.59 119 ILE A CA 1
ATOM 908 C C . ILE A 1 119 ? 12.689 30.462 -6.036 1.00 43.59 119 ILE A C 1
ATOM 910 O O . ILE A 1 119 ? 13.116 30.617 -4.893 1.00 43.59 119 ILE A O 1
ATOM 914 N N . PRO A 1 120 ? 11.623 31.161 -6.468 1.00 46.69 1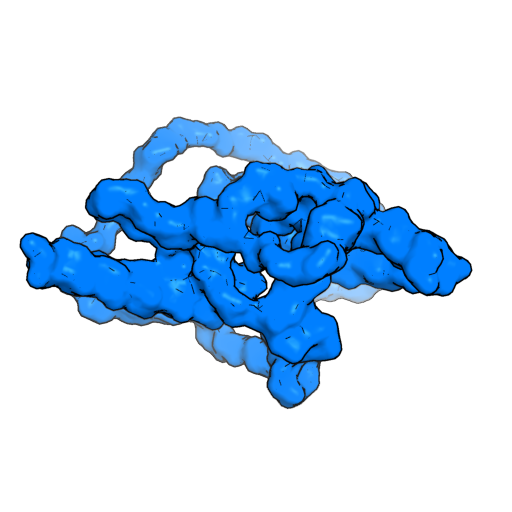20 PRO A N 1
ATOM 915 C CA . PRO A 1 120 ? 10.890 32.063 -5.578 1.00 46.69 120 PRO A CA 1
ATOM 916 C C . PRO A 1 120 ? 10.399 31.329 -4.321 1.00 46.69 120 PRO A C 1
ATOM 918 O O . PRO A 1 120 ? 9.827 30.243 -4.420 1.00 46.69 120 PRO A O 1
ATOM 921 N N . GLU A 1 121 ? 10.623 31.935 -3.153 1.00 39.72 121 GLU A N 1
ATOM 922 C CA . GLU A 1 121 ? 10.338 31.320 -1.853 1.00 39.72 121 GLU A CA 1
ATOM 923 C C . GLU A 1 121 ? 8.843 30.977 -1.696 1.00 39.72 121 GLU A C 1
ATOM 925 O O . GLU A 1 121 ? 7.980 31.836 -1.933 1.00 39.72 121 GLU A O 1
ATOM 930 N N . PRO A 1 122 ? 8.497 29.742 -1.286 1.00 47.31 122 PRO A N 1
ATOM 931 C CA . PRO A 1 122 ? 7.118 29.384 -0.995 1.00 47.31 122 PRO A CA 1
ATOM 932 C C . PRO A 1 122 ? 6.629 30.150 0.241 1.00 47.31 122 PRO A C 1
ATOM 934 O O . PRO A 1 122 ? 7.339 30.278 1.233 1.00 47.31 122 PRO A O 1
ATOM 937 N N . ILE A 1 123 ? 5.371 30.606 0.230 1.00 65.94 123 ILE A N 1
ATOM 938 C CA . ILE A 1 123 ? 4.742 31.266 1.395 1.00 65.94 123 ILE A CA 1
ATOM 939 C C . ILE A 1 123 ? 4.766 30.347 2.633 1.00 65.94 123 ILE A C 1
ATOM 941 O O . ILE A 1 123 ? 4.798 30.824 3.765 1.00 65.94 123 ILE A O 1
ATOM 945 N N . ASN A 1 124 ? 4.729 29.027 2.418 1.00 47.03 124 ASN A N 1
ATOM 946 C CA . ASN A 1 124 ? 4.851 28.009 3.452 1.00 47.03 124 ASN A CA 1
ATOM 947 C C . ASN A 1 124 ? 5.302 26.675 2.830 1.00 47.03 124 ASN A C 1
ATOM 949 O O . ASN A 1 124 ? 4.803 26.300 1.767 1.00 47.03 124 ASN A O 1
ATOM 953 N N . ALA A 1 125 ? 6.182 25.944 3.513 1.00 55.72 125 ALA A N 1
ATOM 954 C CA . ALA A 1 125 ? 6.568 24.578 3.174 1.00 55.72 125 ALA A CA 1
ATOM 955 C C . ALA A 1 125 ? 6.316 23.682 4.390 1.00 55.72 125 ALA A C 1
ATOM 957 O O . ALA A 1 125 ? 6.794 23.955 5.490 1.00 55.72 125 ALA A O 1
ATOM 958 N N . LEU A 1 126 ? 5.526 22.627 4.191 1.00 66.94 126 LEU A N 1
ATOM 959 C CA . LEU A 1 126 ? 5.254 21.621 5.209 1.00 66.94 126 LEU A CA 1
ATOM 960 C C . LEU A 1 126 ? 5.795 20.298 4.701 1.00 66.94 126 LEU A C 1
ATOM 962 O O . LEU A 1 126 ? 5.283 19.735 3.735 1.00 66.94 126 LEU A O 1
ATOM 966 N N . GLU A 1 127 ? 6.825 19.813 5.371 1.00 69.88 127 GLU A N 1
ATOM 967 C CA . GLU A 1 127 ? 7.404 18.510 5.105 1.00 69.88 127 GLU A CA 1
ATOM 968 C C . GLU A 1 127 ? 7.032 17.562 6.233 1.00 69.88 127 GLU A C 1
ATOM 970 O O . GLU A 1 127 ? 6.941 17.943 7.403 1.00 69.88 127 GLU A O 1
ATOM 975 N N . TYR A 1 128 ? 6.784 16.311 5.866 1.00 72.94 128 TYR A N 1
ATOM 976 C CA . TYR A 1 128 ? 6.479 15.276 6.830 1.00 72.94 128 TYR A CA 1
ATOM 977 C C . TYR A 1 128 ? 7.171 13.987 6.426 1.00 72.94 128 TYR A C 1
ATOM 979 O O . TYR A 1 128 ? 6.898 13.412 5.372 1.00 72.94 128 TYR A O 1
ATOM 987 N N . GLU A 1 129 ? 8.091 13.547 7.273 1.00 81.50 129 GLU A N 1
ATOM 988 C CA . GLU A 1 129 ? 8.877 12.349 7.035 1.00 81.50 129 GLU A CA 1
ATOM 989 C C . GLU A 1 129 ? 8.192 11.144 7.690 1.00 81.50 129 GLU A C 1
ATOM 991 O O . GLU A 1 129 ? 8.170 10.994 8.916 1.00 81.50 129 GLU A O 1
ATOM 996 N N . TRP A 1 130 ? 7.605 10.288 6.851 1.00 84.31 130 TRP A N 1
ATOM 997 C CA . TRP A 1 130 ? 6.849 9.111 7.285 1.00 84.31 130 TRP A CA 1
ATOM 998 C C . TRP A 1 130 ? 7.729 7.998 7.862 1.00 84.31 130 TRP A C 1
ATOM 1000 O O . TRP A 1 130 ? 7.307 7.302 8.781 1.00 84.31 130 TRP A O 1
ATOM 1010 N N . SER A 1 131 ? 8.956 7.842 7.359 1.00 80.94 131 SER A N 1
ATOM 1011 C CA . SER A 1 131 ? 9.923 6.833 7.823 1.00 80.94 131 SER A CA 1
ATOM 1012 C C . SER A 1 131 ? 10.321 7.015 9.290 1.00 80.94 131 SER A C 1
ATOM 1014 O O . SER A 1 131 ? 10.709 6.051 9.942 1.00 80.94 131 SER A O 1
ATOM 1016 N N . LYS A 1 132 ? 10.200 8.237 9.822 1.00 79.19 132 LYS A N 1
ATOM 1017 C CA . LYS A 1 132 ? 10.493 8.569 11.222 1.00 79.19 132 LYS A CA 1
ATOM 1018 C C . LYS A 1 132 ? 9.281 8.452 12.148 1.00 79.19 132 LYS A C 1
ATOM 1020 O O . LYS A 1 132 ? 9.408 8.733 13.337 1.00 79.19 132 LYS A O 1
ATOM 1025 N N . GLN A 1 133 ? 8.111 8.067 11.634 1.00 79.06 133 GLN A N 1
ATOM 1026 C CA . GLN A 1 133 ? 6.921 7.895 12.464 1.00 79.06 133 GLN A CA 1
ATOM 1027 C C . GLN A 1 133 ? 6.918 6.514 13.119 1.00 79.06 133 GLN A C 1
ATOM 1029 O O . GLN A 1 133 ? 6.905 5.491 12.431 1.00 79.06 133 GLN A O 1
ATOM 1034 N N . GLU A 1 134 ? 6.859 6.512 14.453 1.00 75.62 134 GLU A N 1
ATOM 1035 C CA . GLU A 1 134 ? 6.964 5.334 15.329 1.00 75.62 134 GLU A CA 1
ATOM 1036 C C . GLU A 1 134 ? 6.066 4.167 14.889 1.00 75.62 134 GLU A C 1
ATOM 1038 O O . GLU A 1 134 ? 6.486 3.014 14.913 1.00 75.62 134 GLU A O 1
ATOM 1043 N N . PHE A 1 135 ? 4.851 4.467 14.422 1.00 76.56 135 PHE A N 1
ATOM 1044 C CA . PHE A 1 135 ? 3.845 3.454 14.087 1.00 76.56 135 PHE A CA 1
ATOM 1045 C C . PHE A 1 135 ? 3.679 3.174 12.591 1.00 76.56 135 PHE A C 1
ATOM 1047 O O . PHE A 1 135 ? 2.900 2.296 12.232 1.00 76.56 135 PHE A O 1
ATOM 1054 N N . PHE A 1 136 ? 4.368 3.913 11.719 1.00 75.31 136 PHE A N 1
ATOM 1055 C CA . PHE A 1 136 ? 4.252 3.719 10.268 1.00 75.31 136 PHE A CA 1
ATOM 1056 C C . PHE A 1 136 ? 5.393 2.862 9.732 1.00 75.31 136 PHE A C 1
ATOM 1058 O O . PHE A 1 136 ? 5.177 2.079 8.813 1.00 75.31 136 PHE A O 1
ATOM 1065 N N . LEU A 1 137 ? 6.596 2.990 10.316 1.00 81.44 137 LEU A N 1
ATOM 1066 C CA . LEU A 1 137 ? 7.805 2.250 9.916 1.00 81.44 137 LEU A CA 1
ATOM 1067 C C . LEU A 1 137 ? 8.153 2.384 8.417 1.00 81.44 137 LEU A C 1
ATOM 1069 O O . LEU A 1 137 ? 8.939 1.603 7.884 1.00 81.44 137 LEU A O 1
ATOM 1073 N N . GLY A 1 138 ? 7.565 3.369 7.732 1.00 84.12 138 GLY A N 1
ATOM 1074 C CA . GLY A 1 138 ? 7.605 3.515 6.283 1.00 84.12 138 GLY A CA 1
ATOM 1075 C C . GLY A 1 138 ? 6.262 3.956 5.695 1.00 84.12 138 GLY A C 1
ATOM 1076 O O . GLY A 1 138 ? 5.238 4.023 6.364 1.00 84.12 138 GLY A O 1
ATOM 1077 N N . SER A 1 139 ? 6.288 4.325 4.422 1.00 84.62 139 SER A N 1
ATOM 1078 C CA . SER A 1 139 ? 5.153 4.806 3.626 1.00 84.62 139 SER A CA 1
ATOM 1079 C C . SER A 1 139 ? 5.579 4.741 2.152 1.00 84.62 139 SER A C 1
ATOM 1081 O O . SER A 1 139 ? 6.788 4.781 1.900 1.00 84.62 139 SER A O 1
ATOM 1083 N N . PRO A 1 140 ? 4.665 4.659 1.168 1.00 84.69 140 PRO A N 1
ATOM 1084 C CA . PRO A 1 140 ? 3.198 4.653 1.276 1.00 84.69 140 PRO A CA 1
ATOM 1085 C C . PRO A 1 140 ? 2.570 3.288 1.559 1.00 84.69 140 PRO A C 1
ATOM 1087 O O . PRO A 1 140 ? 1.506 3.230 2.168 1.00 84.69 140 PRO A O 1
ATOM 1090 N N . CYS A 1 141 ? 3.199 2.190 1.145 1.00 83.50 141 CYS A N 1
ATOM 1091 C CA . CYS A 1 141 ? 2.716 0.843 1.435 1.00 83.50 141 CYS A CA 1
ATOM 1092 C C . CYS A 1 141 ? 3.874 -0.164 1.395 1.00 83.50 141 CYS A C 1
ATOM 1094 O O . CYS A 1 141 ? 4.854 0.065 0.682 1.00 83.50 141 CYS A O 1
ATOM 1096 N N . PRO A 1 142 ? 3.790 -1.283 2.133 1.00 84.19 142 PRO A N 1
ATOM 1097 C CA . PRO A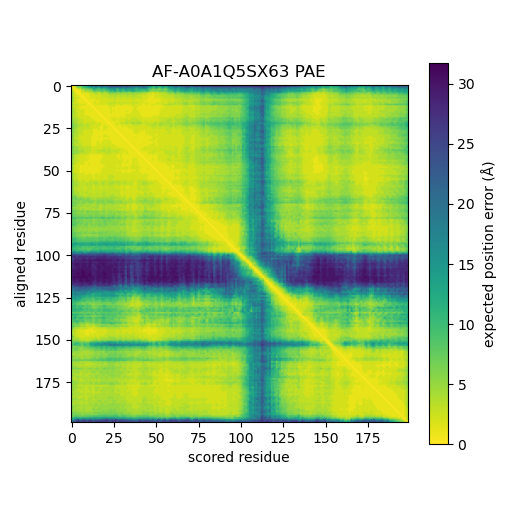 1 142 ? 4.820 -2.307 2.078 1.00 84.19 142 PRO A CA 1
ATOM 1098 C C . PRO A 1 142 ? 4.809 -3.002 0.714 1.00 84.19 142 PRO A C 1
ATOM 1100 O O . PRO A 1 142 ? 3.768 -3.455 0.226 1.00 84.19 142 PRO A O 1
ATOM 1103 N N . ALA A 1 143 ? 5.994 -3.144 0.129 1.00 88.69 143 ALA A N 1
ATOM 1104 C CA . ALA A 1 143 ? 6.219 -3.936 -1.070 1.00 88.69 143 ALA A CA 1
ATOM 1105 C C . ALA A 1 143 ? 7.148 -5.114 -0.762 1.00 88.69 143 ALA A C 1
ATOM 1107 O O . ALA A 1 143 ? 7.878 -5.111 0.229 1.00 88.69 143 ALA A O 1
ATOM 1108 N N . SER A 1 144 ? 7.077 -6.156 -1.586 1.00 92.75 144 SER A N 1
ATOM 1109 C CA . SER A 1 144 ? 7.865 -7.368 -1.376 1.00 92.75 144 SER A CA 1
ATOM 1110 C C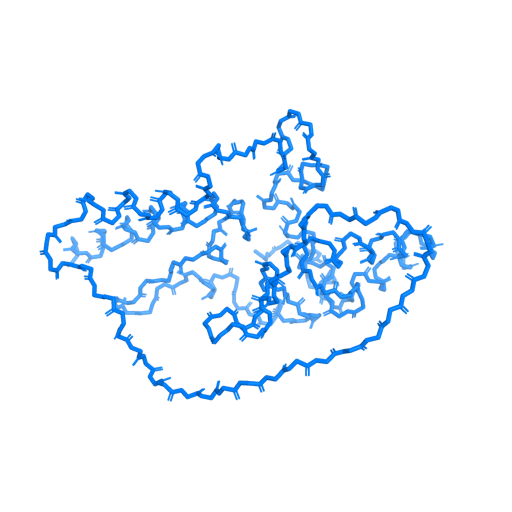 . SER A 1 144 ? 9.154 -7.336 -2.201 1.00 92.75 144 SER A C 1
ATOM 1112 O O . SER A 1 144 ? 9.085 -7.038 -3.399 1.00 92.75 144 SER A O 1
ATOM 1114 N N . PRO A 1 145 ? 10.310 -7.683 -1.608 1.00 95.38 145 PRO A N 1
ATOM 1115 C CA . PRO A 1 145 ? 11.508 -7.967 -2.382 1.00 95.38 145 PRO A CA 1
ATOM 1116 C C . PRO A 1 145 ? 11.311 -9.242 -3.218 1.00 95.38 145 PRO A C 1
ATOM 1118 O O . PRO A 1 145 ? 10.374 -10.014 -2.958 1.00 95.38 145 PRO A O 1
ATOM 1121 N N . PRO A 1 146 ? 12.194 -9.496 -4.198 1.00 96.44 146 PRO A N 1
ATOM 1122 C CA . PRO A 1 146 ? 12.189 -10.739 -4.959 1.00 96.44 146 PRO A CA 1
ATOM 1123 C C . PRO A 1 146 ? 12.111 -11.989 -4.070 1.00 96.44 146 PRO A C 1
ATOM 1125 O O . PRO A 1 146 ? 12.732 -12.070 -3.007 1.00 96.44 146 PRO A O 1
ATOM 1128 N N . ARG A 1 147 ? 11.359 -12.984 -4.544 1.00 94.00 147 ARG A N 1
ATOM 1129 C CA . ARG A 1 147 ? 11.141 -14.334 -3.989 1.00 94.00 147 ARG A CA 1
ATOM 1130 C C . ARG A 1 147 ? 10.275 -14.404 -2.732 1.00 94.00 147 ARG A C 1
ATOM 1132 O O . ARG A 1 147 ? 9.915 -15.505 -2.314 1.00 94.00 147 ARG A O 1
ATOM 1139 N N . LEU A 1 148 ? 9.916 -13.276 -2.117 1.00 91.94 148 LEU A N 1
ATOM 1140 C CA . LEU A 1 148 ? 9.118 -13.294 -0.889 1.00 91.94 148 LEU A CA 1
ATOM 1141 C C . LEU A 1 148 ? 7.668 -13.735 -1.145 1.00 91.94 148 LEU A C 1
ATOM 1143 O O . LEU A 1 148 ? 7.124 -14.526 -0.372 1.00 91.94 148 LEU A O 1
ATOM 1147 N N . MET A 1 149 ? 7.031 -13.250 -2.216 1.00 88.62 149 MET A N 1
ATOM 1148 C CA . MET A 1 149 ? 5.613 -13.542 -2.469 1.00 88.62 149 MET A CA 1
ATOM 1149 C C . MET A 1 149 ? 5.379 -15.004 -2.848 1.00 88.62 149 MET A C 1
ATOM 1151 O O . MET A 1 149 ? 4.338 -15.566 -2.517 1.00 88.62 149 MET A O 1
ATOM 1155 N N . SER A 1 150 ? 6.338 -15.616 -3.540 1.00 88.25 150 SER A N 1
ATOM 1156 C CA . SER A 1 150 ? 6.311 -17.021 -3.948 1.00 88.25 150 SER A CA 1
ATOM 1157 C C . SER A 1 150 ? 6.699 -17.983 -2.825 1.00 88.25 150 SER A C 1
ATOM 1159 O O . SER A 1 150 ? 6.258 -19.134 -2.842 1.00 88.25 150 SER A O 1
ATOM 1161 N N . ALA A 1 151 ? 7.484 -17.526 -1.843 1.00 85.50 151 ALA A N 1
ATOM 1162 C CA . ALA A 1 151 ? 7.788 -18.284 -0.631 1.00 85.50 151 ALA A CA 1
ATOM 1163 C C . ALA A 1 151 ? 6.615 -18.309 0.369 1.00 85.50 151 ALA A C 1
ATOM 1165 O O . ALA A 1 151 ? 6.490 -19.252 1.151 1.00 85.50 151 ALA A O 1
ATOM 1166 N N . ALA A 1 152 ? 5.749 -17.292 0.355 1.00 78.25 152 ALA A N 1
ATOM 1167 C CA . ALA A 1 152 ? 4.579 -17.212 1.225 1.00 78.25 152 ALA A CA 1
ATOM 1168 C C . ALA A 1 152 ? 3.384 -18.028 0.686 1.00 78.25 152 ALA A C 1
ATOM 1170 O O . ALA A 1 152 ? 3.158 -18.109 -0.522 1.00 78.25 152 ALA A O 1
ATOM 1171 N N . SER A 1 153 ? 2.555 -18.596 1.579 1.00 68.31 153 SER A N 1
ATOM 1172 C CA . SER A 1 153 ? 1.266 -19.181 1.163 1.00 68.31 153 SER A CA 1
ATOM 1173 C C . SER A 1 153 ? 0.366 -18.091 0.577 1.00 68.31 153 SER A C 1
ATOM 1175 O O . SER A 1 153 ? 0.273 -16.989 1.120 1.00 68.31 153 SER A O 1
ATOM 1177 N N . GLY A 1 154 ? -0.326 -18.402 -0.523 1.00 69.31 154 GLY A N 1
ATOM 1178 C CA . GLY A 1 154 ? -1.100 -17.435 -1.308 1.00 69.31 154 GLY A CA 1
ATOM 1179 C C . GLY A 1 154 ? -2.207 -16.696 -0.537 1.00 69.31 154 GLY A C 1
ATOM 1180 O O . GLY A 1 154 ? -2.648 -15.631 -0.974 1.00 69.31 154 GLY A O 1
ATOM 1181 N N . ASP A 1 155 ? -2.642 -17.246 0.595 1.00 79.62 155 ASP A N 1
ATOM 1182 C CA . ASP A 1 155 ? -3.658 -16.721 1.510 1.00 79.62 155 ASP A CA 1
ATOM 1183 C C . ASP A 1 155 ? -3.092 -16.242 2.860 1.00 79.62 155 ASP A C 1
ATOM 1185 O O . ASP A 1 155 ? -3.840 -15.667 3.650 1.00 79.62 155 ASP A O 1
ATOM 1189 N N . ALA A 1 156 ? -1.789 -16.413 3.119 1.00 84.00 156 ALA A N 1
ATOM 1190 C CA . ALA A 1 156 ? -1.178 -16.197 4.436 1.00 84.00 156 ALA A CA 1
ATOM 1191 C C . ALA A 1 156 ? -1.452 -14.806 5.023 1.00 84.00 156 ALA A C 1
ATOM 1193 O O . ALA A 1 156 ? -1.672 -14.680 6.219 1.00 84.00 156 ALA A O 1
ATOM 1194 N N . LEU A 1 157 ? -1.487 -13.770 4.178 1.00 84.75 157 LEU A N 1
ATOM 1195 C CA . LEU A 1 157 ? -1.736 -12.387 4.604 1.00 84.75 157 LEU A CA 1
ATOM 1196 C C . LEU A 1 157 ? -3.154 -12.138 5.137 1.00 84.75 157 LEU A C 1
ATOM 1198 O O . LEU A 1 157 ? -3.391 -11.104 5.747 1.00 84.75 157 LEU A O 1
ATOM 1202 N N . ARG A 1 158 ? -4.112 -13.018 4.835 1.00 91.25 158 ARG A N 1
ATOM 1203 C CA . ARG A 1 158 ? -5.540 -12.812 5.140 1.00 91.25 158 ARG A CA 1
ATOM 1204 C C . ARG A 1 158 ? -6.123 -13.918 6.000 1.00 91.25 158 ARG A C 1
ATOM 1206 O O . ARG A 1 158 ? -7.158 -13.705 6.617 1.00 91.25 158 ARG A O 1
ATOM 1213 N N . LYS A 1 159 ? -5.492 -15.093 5.997 1.00 89.94 159 LYS A N 1
ATOM 1214 C CA . LYS A 1 159 ? -5.968 -16.271 6.709 1.00 89.94 159 LYS A CA 1
ATOM 1215 C C . LYS A 1 159 ? -6.089 -15.953 8.205 1.00 89.94 159 LYS A C 1
ATOM 1217 O O . LYS A 1 159 ? -5.069 -15.643 8.819 1.00 89.94 159 LYS A O 1
ATOM 1222 N N . PRO A 1 160 ? -7.295 -16.041 8.795 1.00 88.75 160 PRO A N 1
ATOM 1223 C CA . PRO A 1 160 ? -7.454 -15.894 10.233 1.00 88.75 160 PRO A CA 1
ATOM 1224 C C . PRO A 1 160 ? -6.627 -16.937 10.986 1.00 88.75 160 PRO A C 1
ATOM 1226 O O . PRO A 1 160 ? -6.427 -18.060 10.506 1.00 88.75 160 PRO A O 1
ATOM 1229 N N . PHE A 1 161 ? -6.164 -16.567 12.174 1.00 86.19 161 PHE A N 1
ATOM 1230 C CA . PHE A 1 161 ? -5.513 -17.487 13.098 1.00 86.19 161 PHE A CA 1
ATOM 1231 C C . PHE A 1 161 ? -6.338 -17.553 14.377 1.00 86.19 161 PHE A C 1
ATOM 1233 O O . PHE A 1 161 ? -6.387 -16.587 15.136 1.00 86.19 161 PHE A O 1
ATOM 1240 N N . GLU A 1 162 ? -7.005 -18.687 14.594 1.00 88.19 162 GLU A N 1
ATOM 1241 C CA . GLU A 1 162 ? -7.978 -18.848 15.678 1.00 88.19 162 GLU A CA 1
ATOM 1242 C C . GLU A 1 162 ? -9.011 -17.705 15.652 1.00 88.19 162 GLU A C 1
ATOM 1244 O O . GLU A 1 162 ? -9.666 -17.498 14.634 1.00 88.19 162 GLU A O 1
ATOM 1249 N N . ASN A 1 163 ? -9.119 -16.934 16.736 1.00 83.50 163 ASN A N 1
ATOM 1250 C CA . ASN A 1 163 ? -10.051 -15.811 16.867 1.00 83.50 163 ASN A CA 1
ATOM 1251 C C . ASN A 1 163 ? -9.452 -14.468 16.408 1.00 83.50 163 ASN A C 1
ATOM 1253 O O . ASN A 1 163 ? -9.986 -13.405 16.728 1.00 83.50 163 ASN A O 1
ATOM 1257 N N . VAL A 1 164 ? -8.317 -14.493 15.702 1.00 84.50 164 VAL A N 1
ATOM 1258 C CA . VAL A 1 164 ? -7.627 -13.298 15.209 1.00 84.50 164 VAL A CA 1
ATOM 1259 C C . VAL A 1 164 ? -7.846 -13.153 13.708 1.00 84.50 164 VAL A C 1
ATOM 1261 O O . VAL A 1 164 ? -7.413 -13.988 12.913 1.00 84.50 164 VAL A O 1
ATOM 1264 N N . HIS A 1 165 ? -8.480 -12.046 13.327 1.00 87.12 165 HIS A N 1
ATOM 1265 C CA . HIS A 1 165 ? -8.715 -11.654 11.940 1.00 87.12 165 HIS A CA 1
ATOM 1266 C C . HIS A 1 165 ? -7.816 -10.474 11.571 1.00 87.12 165 HIS A C 1
ATOM 1268 O O . HIS A 1 165 ? -7.701 -9.505 12.320 1.00 87.12 165 HIS A O 1
ATOM 1274 N N . PHE A 1 166 ? -7.188 -10.542 10.400 1.00 92.12 166 PHE A N 1
ATOM 1275 C CA . PHE A 1 166 ? -6.230 -9.534 9.949 1.00 92.12 166 PHE A CA 1
ATOM 1276 C C . PHE A 1 166 ? -6.916 -8.530 9.029 1.00 92.12 166 PHE A C 1
ATOM 1278 O O . PHE A 1 166 ? -7.422 -8.934 7.988 1.00 92.12 166 PHE A O 1
ATOM 1285 N N . VAL A 1 167 ? -6.927 -7.243 9.385 1.00 91.56 167 VAL A N 1
ATOM 1286 C CA . VAL A 1 167 ? -7.415 -6.122 8.554 1.00 91.56 167 VAL A CA 1
ATOM 1287 C C . VAL A 1 167 ? -6.290 -5.112 8.323 1.00 91.56 167 VAL A C 1
ATOM 1289 O O . VAL A 1 167 ? -5.278 -5.144 9.016 1.00 91.56 167 VAL A O 1
ATOM 1292 N N . GLY A 1 168 ? -6.458 -4.219 7.351 1.00 89.19 168 GLY A N 1
ATOM 1293 C CA . GLY A 1 168 ? -5.426 -3.273 6.924 1.00 89.19 168 GLY A CA 1
ATOM 1294 C C . GLY A 1 168 ? -5.304 -3.240 5.405 1.00 89.19 168 GLY A C 1
ATOM 1295 O O . GLY A 1 168 ? -5.696 -4.193 4.719 1.00 89.19 168 GLY A O 1
ATOM 1296 N N . ILE A 1 169 ? -4.753 -2.148 4.873 1.00 90.19 169 ILE A N 1
ATOM 1297 C CA . ILE A 1 169 ? -4.647 -1.909 3.425 1.00 90.19 169 ILE A CA 1
ATOM 1298 C C . ILE A 1 169 ? -3.935 -3.055 2.694 1.00 90.19 169 ILE A C 1
ATOM 1300 O O . ILE A 1 169 ? -4.245 -3.327 1.538 1.00 90.19 169 ILE A O 1
ATOM 1304 N N . GLU A 1 170 ? -3.026 -3.760 3.366 1.00 90.75 170 GLU A N 1
ATOM 1305 C CA . GLU A 1 170 ? -2.233 -4.883 2.864 1.00 90.75 170 GLU A CA 1
ATOM 1306 C C . GLU A 1 170 ? -3.072 -6.136 2.601 1.00 90.75 170 GLU A C 1
ATOM 1308 O O . GLU A 1 170 ? -2.741 -6.950 1.731 1.00 90.75 170 GLU A O 1
ATOM 1313 N N . THR A 1 171 ? -4.155 -6.284 3.362 1.00 91.12 171 THR A N 1
ATOM 1314 C CA . THR A 1 171 ? -5.063 -7.435 3.322 1.00 91.12 171 THR A CA 1
ATOM 1315 C C . THR A 1 171 ? -6.175 -7.238 2.288 1.00 91.12 171 THR A C 1
ATOM 1317 O O . THR A 1 171 ? -6.898 -8.182 1.968 1.00 91.12 171 THR A O 1
ATOM 1320 N N . ALA A 1 172 ? -6.302 -6.045 1.700 1.00 92.31 172 ALA A N 1
ATOM 1321 C CA . ALA A 1 172 ? -7.289 -5.770 0.663 1.00 92.31 172 ALA A CA 1
ATOM 1322 C C . ALA A 1 172 ? -7.031 -6.598 -0.613 1.00 92.31 172 ALA A C 1
ATOM 1324 O O . ALA A 1 172 ? -5.896 -6.971 -0.929 1.00 92.31 172 ALA A O 1
ATOM 1325 N N . LEU A 1 173 ? -8.100 -6.931 -1.342 1.00 90.38 173 LEU A N 1
ATOM 1326 C CA . LEU A 1 173 ? -8.020 -7.591 -2.656 1.00 90.38 173 LEU A CA 1
ATOM 1327 C C . LEU A 1 173 ? -7.981 -6.576 -3.803 1.00 90.38 173 LEU A C 1
ATOM 1329 O O . LEU A 1 173 ? -7.297 -6.794 -4.800 1.00 90.38 173 LEU A O 1
ATOM 1333 N N . GLU A 1 174 ? -8.685 -5.463 -3.626 1.00 92.62 174 GLU A N 1
ATOM 1334 C CA . GLU A 1 174 ? -8.734 -4.330 -4.545 1.00 92.62 174 GLU A CA 1
ATOM 1335 C C . GLU A 1 174 ? -8.265 -3.084 -3.801 1.00 92.62 174 GLU A C 1
ATOM 1337 O O . GLU A 1 174 ? -8.496 -2.957 -2.596 1.00 92.62 174 GLU A O 1
ATOM 1342 N N . TRP A 1 175 ? -7.593 -2.185 -4.519 1.00 93.88 175 TRP A N 1
ATOM 1343 C CA . TRP A 1 175 ? -7.026 -0.951 -3.978 1.00 93.88 175 TRP A CA 1
ATOM 1344 C C . TRP A 1 175 ? -6.091 -1.178 -2.780 1.00 93.88 175 TRP A C 1
ATOM 1346 O O . TRP A 1 175 ? -6.056 -0.390 -1.832 1.00 93.88 175 TRP A O 1
ATOM 1356 N N . LYS A 1 176 ? -5.304 -2.262 -2.833 1.00 91.81 176 LYS A N 1
ATOM 1357 C CA . LYS A 1 176 ? -4.259 -2.556 -1.846 1.00 91.81 176 LYS A CA 1
ATOM 1358 C C . LYS A 1 176 ? -3.270 -1.388 -1.794 1.00 91.81 176 LYS A C 1
ATOM 1360 O O . LYS A 1 176 ? -2.805 -0.929 -2.832 1.00 91.81 176 LYS A O 1
ATOM 1365 N N . GLY A 1 177 ? -2.960 -0.917 -0.589 1.00 90.19 177 GLY A N 1
ATOM 1366 C CA . GLY A 1 177 ? -2.099 0.256 -0.380 1.00 90.19 177 GLY A CA 1
ATOM 1367 C C . GLY A 1 177 ? -2.827 1.609 -0.396 1.00 90.19 177 GLY A C 1
ATOM 1368 O O . GLY A 1 177 ? -2.199 2.629 -0.139 1.00 90.19 177 GLY A O 1
ATOM 1369 N N . TYR A 1 178 ? -4.141 1.640 -0.654 1.00 93.44 178 TYR A N 1
ATOM 1370 C CA . TYR A 1 178 ? -4.947 2.867 -0.678 1.00 93.44 178 TYR A CA 1
ATOM 1371 C C . TYR A 1 178 ? -6.000 2.880 0.437 1.00 93.44 178 TYR A C 1
ATOM 1373 O O . TYR A 1 178 ? -6.381 1.840 0.975 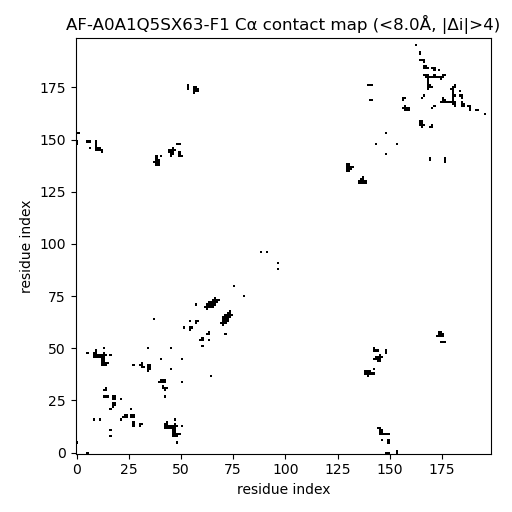1.00 93.44 178 TYR A O 1
ATOM 1381 N N . MET A 1 179 ? -6.532 4.071 0.744 1.00 94.19 179 MET A N 1
ATOM 1382 C CA . MET A 1 179 ? -7.601 4.252 1.741 1.00 94.19 179 MET A CA 1
ATOM 1383 C C . MET A 1 179 ? -8.841 3.392 1.446 1.00 94.19 179 MET A C 1
ATOM 1385 O O . MET A 1 179 ? -9.435 2.841 2.367 1.00 94.19 179 MET A O 1
ATOM 1389 N N . GLU A 1 180 ? -9.187 3.223 0.167 1.00 94.62 180 GLU A N 1
ATOM 1390 C CA . GLU A 1 180 ? -10.271 2.341 -0.286 1.00 94.62 180 GLU A CA 1
ATOM 1391 C C . GLU A 1 180 ? -10.026 0.880 0.126 1.00 94.62 180 GLU A C 1
ATOM 1393 O O . GLU A 1 180 ? -10.923 0.204 0.630 1.00 94.62 180 GLU A O 1
ATOM 1398 N N . GLY A 1 181 ? -8.785 0.403 -0.007 1.00 95.00 181 GLY A N 1
ATOM 1399 C CA . GLY A 1 181 ? -8.387 -0.913 0.482 1.00 95.00 181 GLY A CA 1
ATOM 1400 C C . GLY A 1 181 ? -8.536 -1.039 1.999 1.00 95.00 181 GLY A C 1
ATOM 1401 O O . GLY A 1 181 ? -8.943 -2.094 2.483 1.00 95.00 181 GLY A O 1
ATOM 1402 N N . ALA A 1 182 ? -8.281 0.036 2.753 1.00 93.81 182 ALA A N 1
ATOM 1403 C CA . ALA A 1 182 ? -8.448 0.051 4.208 1.00 93.81 182 ALA A CA 1
ATOM 1404 C C . ALA A 1 182 ? -9.911 -0.208 4.590 1.00 93.81 182 ALA A C 1
ATOM 1406 O O . ALA A 1 182 ? -10.184 -1.126 5.364 1.00 93.81 182 ALA A O 1
ATOM 1407 N N . ILE A 1 183 ? -10.837 0.539 3.979 1.00 94.00 183 ILE A N 1
ATOM 1408 C CA . ILE A 1 183 ? -12.284 0.413 4.212 1.00 94.00 183 ILE A CA 1
ATOM 1409 C C . ILE A 1 183 ? -12.747 -1.006 3.867 1.00 94.00 183 ILE A C 1
ATOM 1411 O O . ILE A 1 183 ? -13.274 -1.714 4.723 1.00 94.00 183 ILE A O 1
ATOM 1415 N N . ARG A 1 184 ? -12.431 -1.474 2.655 1.00 95.75 184 ARG A N 1
ATOM 1416 C CA . ARG A 1 184 ? -12.794 -2.820 2.180 1.00 95.75 184 ARG A CA 1
ATOM 1417 C C . ARG A 1 184 ? -12.247 -3.929 3.067 1.00 95.75 184 ARG A C 1
ATOM 1419 O O . ARG A 1 184 ? -12.910 -4.942 3.286 1.00 95.75 184 ARG A O 1
ATOM 1426 N N . SER A 1 185 ? -11.018 -3.766 3.557 1.00 95.44 185 SER A N 1
ATOM 1427 C CA . SER A 1 185 ? -10.413 -4.743 4.456 1.00 95.44 185 SER A CA 1
ATOM 1428 C C . SER A 1 185 ? -11.125 -4.813 5.804 1.00 95.44 185 SER A C 1
ATOM 1430 O O . SER A 1 185 ? -11.243 -5.915 6.342 1.00 95.44 185 SER A O 1
ATOM 1432 N N . GLY A 1 186 ? -11.603 -3.666 6.305 1.00 92.50 186 GLY A N 1
ATOM 1433 C CA . GLY A 1 186 ? -12.385 -3.537 7.529 1.00 92.50 186 GLY A CA 1
ATOM 1434 C C . GLY A 1 186 ? -13.743 -4.210 7.390 1.00 92.50 186 GLY A C 1
ATOM 1435 O O . GLY A 1 186 ? -14.042 -5.103 8.176 1.00 92.50 186 GLY A O 1
ATOM 1436 N N . ASP A 1 187 ? -14.493 -3.885 6.332 1.00 95.25 187 ASP A N 1
ATOM 1437 C CA . ASP A 1 187 ? -15.798 -4.503 6.048 1.00 95.25 187 ASP A CA 1
ATOM 1438 C C . ASP A 1 187 ? -15.698 -6.031 5.971 1.00 95.25 187 ASP A C 1
ATOM 1440 O O . ASP A 1 187 ? -16.476 -6.755 6.599 1.00 95.25 187 ASP A O 1
ATOM 1444 N N . ARG A 1 188 ? -14.689 -6.537 5.248 1.00 96.19 188 ARG A N 1
ATOM 1445 C CA . ARG A 1 188 ? -14.412 -7.977 5.175 1.00 96.19 188 ARG A CA 1
ATOM 1446 C C . ARG A 1 188 ? -14.079 -8.549 6.554 1.00 96.19 188 ARG A C 1
ATOM 1448 O O . ARG A 1 188 ? -14.646 -9.571 6.922 1.00 96.19 188 ARG A O 1
ATOM 1455 N N . GLY A 1 189 ? -13.176 -7.924 7.310 1.00 92.94 189 GLY A N 1
ATOM 1456 C CA . GLY A 1 189 ? -12.791 -8.421 8.635 1.00 92.94 189 GLY A CA 1
ATOM 1457 C C . GLY A 1 189 ? -13.972 -8.485 9.604 1.00 92.94 189 GLY A C 1
ATOM 1458 O O . GLY A 1 189 ? -14.146 -9.483 10.298 1.00 92.94 189 GLY A O 1
ATOM 1459 N N . THR A 1 190 ? -14.837 -7.469 9.597 1.00 91.62 190 THR A N 1
ATOM 1460 C CA . THR A 1 190 ? -16.088 -7.471 10.366 1.00 91.62 190 THR A CA 1
ATOM 1461 C C . THR A 1 190 ? -17.000 -8.623 9.951 1.00 91.62 190 THR A C 1
ATOM 1463 O O . THR A 1 190 ? -17.515 -9.325 10.821 1.00 91.62 190 THR A O 1
ATOM 1466 N N . ALA A 1 191 ? -17.172 -8.864 8.649 1.00 94.62 191 ALA A N 1
ATOM 1467 C CA . ALA A 1 191 ? -17.980 -9.980 8.159 1.00 94.62 191 ALA A CA 1
ATOM 1468 C C . ALA A 1 191 ? -17.425 -11.347 8.599 1.00 94.62 191 ALA A C 1
ATOM 1470 O O . ALA A 1 191 ? -18.196 -12.218 9.000 1.00 94.62 191 ALA A O 1
ATOM 1471 N N . GLU A 1 192 ? -16.102 -11.529 8.576 1.00 93.38 192 GLU A N 1
ATOM 1472 C CA . GLU A 1 192 ? -15.457 -12.761 9.043 1.00 93.38 192 GLU A CA 1
ATOM 1473 C C . GLU A 1 192 ? -15.670 -12.994 10.545 1.00 93.38 192 GLU A C 1
ATOM 1475 O O . GLU A 1 192 ? -15.993 -14.112 10.943 1.00 93.38 192 GLU A O 1
ATOM 1480 N N . VAL A 1 193 ? -15.557 -11.944 11.367 1.00 91.19 193 VAL A N 1
ATOM 1481 C CA . VAL A 1 193 ? -15.823 -12.022 12.814 1.00 91.19 193 VAL A CA 1
ATOM 1482 C C . VAL A 1 193 ? -17.285 -12.373 13.081 1.00 91.19 193 VAL A C 1
ATOM 1484 O O . VAL A 1 193 ? -17.565 -13.258 13.885 1.00 91.19 193 VAL A O 1
ATOM 1487 N N . ILE A 1 194 ? -18.230 -11.717 12.395 1.00 91.81 194 ILE A N 1
ATOM 1488 C CA . ILE A 1 194 ? -19.663 -12.016 12.543 1.00 91.81 194 ILE A CA 1
ATOM 1489 C C . ILE A 1 194 ? -19.936 -13.481 12.199 1.00 91.81 194 ILE A C 1
ATOM 1491 O O . ILE A 1 194 ? -20.629 -14.158 12.953 1.00 91.81 194 ILE A O 1
ATOM 1495 N N . ALA A 1 195 ? -19.364 -13.982 11.102 1.00 92.81 195 ALA A N 1
ATOM 1496 C CA . ALA A 1 195 ? -19.519 -15.377 10.711 1.00 92.81 195 ALA A CA 1
ATOM 1497 C C . ALA A 1 195 ? -18.942 -16.342 11.761 1.00 92.81 195 ALA A C 1
ATOM 1499 O O . ALA A 1 195 ? -19.571 -17.353 12.057 1.00 92.81 195 ALA A O 1
ATOM 1500 N N . ALA A 1 196 ? -17.785 -16.024 12.351 1.00 88.75 196 ALA A N 1
ATOM 1501 C CA . ALA A 1 196 ? -17.142 -16.851 13.372 1.00 88.75 196 ALA A CA 1
ATOM 1502 C C . ALA A 1 196 ? -17.911 -16.895 14.705 1.00 88.75 196 ALA A C 1
ATOM 1504 O O . ALA A 1 196 ? -17.843 -17.897 15.405 1.00 88.75 196 ALA A O 1
ATOM 1505 N N . LEU A 1 197 ? -18.672 -15.848 15.046 1.00 83.88 197 LEU A N 1
ATOM 1506 C CA . LEU A 1 197 ? -19.518 -15.816 16.251 1.00 83.88 197 LEU A CA 1
ATOM 1507 C C . LEU A 1 197 ? -20.766 -16.711 16.153 1.00 83.88 197 LEU A C 1
ATOM 1509 O O . LEU A 1 197 ? -21.458 -16.902 17.151 1.00 83.88 197 LEU A O 1
ATOM 1513 N N . TRP A 1 198 ? -21.106 -17.174 14.948 1.00 76.31 198 TRP A N 1
ATOM 1514 C CA . TRP A 1 198 ? -22.331 -17.928 14.660 1.00 76.31 198 TRP A CA 1
ATOM 1515 C C . TRP A 1 198 ? -22.062 -19.434 14.455 1.00 76.31 198 TRP A C 1
ATOM 1517 O O . TRP A 1 198 ? -22.974 -20.160 14.052 1.00 76.31 198 TRP A O 1
ATOM 1527 N N . TYR A 1 199 ? -20.841 -19.895 14.756 1.00 54.88 199 TYR A N 1
ATOM 1528 C CA . TYR A 1 199 ? -20.436 -21.303 14.880 1.00 54.88 199 TYR A CA 1
ATOM 1529 C C . TYR A 1 199 ? -20.084 -21.632 16.333 1.00 54.88 199 TYR A C 1
ATOM 1531 O O . TYR A 1 199 ? -20.313 -22.798 16.726 1.00 54.88 199 TYR A O 1
#

pLDDT: mean 83.71, std 16.97, range [31.12, 98.12]